Protein AF-A0AAW7A7A7-F1 (afdb_monomer)

Mean predicted aligned error: 10.84 Å

Secondary structure (DSSP, 8-state):
-PBPS-B-------HHHHHHHHHHHHHHHHHHBTT-TT--SSSSGGGGTT--SSHHHHHHHHHHHHHHHHHHHHHHHHTTSSTTHHHHHHHHHHHHHHTT--S---SEEEEEE--TTBTTGGGGGGB---EEEEE-S-S----SSS--TT-EEEEHHHHHHH-TT-SEEEEEE-SSS-EEEEEEEEESTTGGGGGSHHHHHHHHHHHHHHEEEEEE--S--TTGGGGTTS----------SS-S-----

pLDDT: mean 74.78, std 18.52, range [28.09, 94.81]

Foldseek 3Di:
DFDAQWDQLDADPDPVVLVVLLVVLLLLCLAWQQPQPRHPPDPDPCVCPPVPPPVVVVVVSSCVSCQWRSQLSSCQVLLSHPVNPVVVVVVVCVLCVLLVNNPDDFRTKGKFFAAPRTNRLQCQVSHDWAWAFAFWDDQDDDDDDDRDGTGDIDTSNVCSVPPNPFTMWMWTHRVPRYIYIATAHETGQVLLCVLPPCVQPPPNSSCNGRHSYYHYDHPDCPNVVVPPPDDDPDPDPPPPPDPDDDDDD

Solvent-accessible surface area (backbone atoms only — not comparable to full-atom values): 14349 Å² total; per-residue (Å²): 132,65,44,84,62,60,41,58,72,52,86,64,94,49,76,70,55,59,60,49,43,55,55,48,10,48,52,48,34,37,68,35,37,66,81,50,94,80,42,63,89,50,104,45,75,69,84,51,65,93,72,55,93,51,56,70,59,51,53,51,52,48,49,56,56,44,45,28,54,21,43,46,47,29,49,36,52,37,53,50,30,52,94,20,40,66,62,36,52,52,52,50,51,52,52,35,46,76,70,73,46,79,94,74,72,67,63,26,43,37,50,44,54,29,18,77,56,26,64,57,26,67,56,51,66,48,27,63,68,50,65,27,39,31,42,36,64,57,83,78,73,82,58,92,81,68,88,55,77,70,33,49,73,39,40,50,55,54,44,47,74,72,42,43,86,30,41,34,34,45,34,38,24,51,86,80,80,52,32,41,30,39,32,19,42,56,32,13,73,58,18,38,44,78,66,38,65,65,68,33,52,46,79,87,23,55,50,51,55,39,40,61,48,76,49,61,49,44,95,56,75,55,61,55,78,84,52,79,87,60,98,67,92,70,87,71,80,80,87,79,84,88,87,78,82,83,79,85,127

Structure (mmCIF, N/CA/C/O backbone):
data_AF-A0AAW7A7A7-F1
#
_entry.id   AF-A0AAW7A7A7-F1
#
loop_
_atom_site.group_PDB
_atom_site.id
_atom_site.type_symbol
_atom_site.label_atom_id
_atom_site.label_alt_id
_atom_site.label_comp_id
_atom_site.label_asym_id
_atom_site.label_entity_id
_atom_site.label_seq_id
_atom_site.pdbx_PDB_ins_code
_atom_site.Cartn_x
_atom_site.Cartn_y
_atom_site.Cartn_z
_atom_site.occupancy
_atom_site.B_iso_or_equiv
_atom_site.auth_seq_id
_atom_site.auth_comp_id
_atom_site.auth_asym_id
_atom_site.auth_atom_id
_atom_site.pdbx_PDB_model_num
ATOM 1 N N . MET A 1 1 ? -3.204 24.946 4.304 1.00 43.88 1 MET A N 1
ATOM 2 C CA . MET A 1 1 ? -4.356 24.025 4.203 1.00 43.88 1 MET A CA 1
ATOM 3 C C . MET A 1 1 ? -3.819 22.606 4.236 1.00 43.88 1 MET A C 1
ATOM 5 O O . MET A 1 1 ? -3.036 22.263 3.358 1.00 43.88 1 MET A O 1
ATOM 9 N N . SER A 1 2 ? -4.168 21.830 5.260 1.00 45.81 2 SER A N 1
ATOM 10 C CA . SER A 1 2 ? -3.911 20.388 5.298 1.00 45.81 2 SER A CA 1
ATOM 11 C C . SER A 1 2 ? -4.801 19.685 4.272 1.00 45.81 2 SER A C 1
ATOM 13 O O . SER A 1 2 ? -5.947 20.083 4.053 1.00 45.81 2 SER A O 1
ATOM 15 N N . LYS A 1 3 ? -4.281 18.654 3.604 1.00 53.72 3 LYS A N 1
ATOM 16 C CA . LYS A 1 3 ? -5.105 17.791 2.749 1.00 53.72 3 LYS A CA 1
ATOM 17 C C . LYS A 1 3 ? -5.958 16.887 3.641 1.00 53.72 3 LYS A C 1
ATOM 19 O O . LYS A 1 3 ? -5.461 16.340 4.625 1.00 53.72 3 LYS A O 1
ATOM 24 N N . THR A 1 4 ? -7.231 16.692 3.295 1.00 48.12 4 THR A N 1
ATOM 25 C CA . THR A 1 4 ? -8.080 15.728 4.004 1.00 48.12 4 THR A CA 1
ATOM 26 C C . THR A 1 4 ? -7.534 14.319 3.784 1.00 48.12 4 THR A C 1
ATOM 28 O O . THR A 1 4 ? -7.348 13.862 2.657 1.00 48.12 4 THR A O 1
ATOM 31 N N . ILE A 1 5 ? -7.252 13.648 4.892 1.00 54.38 5 ILE A N 1
ATOM 32 C CA . ILE A 1 5 ? -6.571 12.349 4.987 1.00 54.38 5 ILE A CA 1
ATOM 33 C C . ILE A 1 5 ? -7.448 11.190 4.546 1.00 54.38 5 ILE A C 1
ATOM 35 O O . ILE A 1 5 ? -6.971 10.111 4.232 1.00 54.38 5 ILE A O 1
ATOM 39 N N . LEU A 1 6 ? -8.749 11.373 4.648 1.00 54.56 6 LEU A N 1
ATOM 40 C CA . LEU A 1 6 ? -9.711 10.298 4.653 1.00 54.56 6 LEU A CA 1
ATOM 41 C C . LEU A 1 6 ? -10.643 10.562 3.487 1.00 54.56 6 LEU A C 1
ATOM 43 O O . LEU A 1 6 ? -11.550 11.392 3.558 1.00 54.56 6 LEU A O 1
ATOM 47 N N . ILE A 1 7 ? -10.367 9.888 2.376 1.00 53.62 7 ILE A N 1
ATOM 48 C CA . ILE A 1 7 ? -11.282 9.892 1.247 1.00 53.62 7 ILE A CA 1
ATOM 49 C C . ILE A 1 7 ? -12.406 8.905 1.560 1.00 53.62 7 ILE A C 1
ATOM 51 O O . ILE A 1 7 ? -12.177 7.803 2.065 1.00 53.62 7 ILE A O 1
ATOM 55 N N . LYS A 1 8 ? -13.650 9.296 1.267 1.00 48.50 8 LYS A N 1
ATOM 56 C CA . LYS A 1 8 ? -14.673 8.273 1.042 1.00 48.50 8 LYS A CA 1
ATOM 57 C C . LYS A 1 8 ? -14.204 7.473 -0.173 1.00 48.50 8 LYS A C 1
ATOM 59 O O . LYS A 1 8 ? -13.810 8.122 -1.150 1.00 48.50 8 LYS A O 1
ATOM 64 N N . PRO A 1 9 ? -14.234 6.132 -0.146 1.00 48.41 9 PRO A N 1
ATOM 65 C CA . PRO A 1 9 ? -14.063 5.349 -1.362 1.00 48.41 9 PRO A CA 1
ATOM 66 C C . PRO A 1 9 ? -14.992 5.935 -2.433 1.00 48.41 9 PRO A C 1
ATOM 68 O O . PRO A 1 9 ? -16.204 6.028 -2.224 1.00 48.41 9 PRO A O 1
ATOM 71 N N . LYS A 1 10 ? -14.420 6.481 -3.510 1.00 46.19 10 LYS A N 1
ATOM 72 C CA . LYS A 1 10 ? -15.208 7.115 -4.569 1.00 46.19 10 LYS A CA 1
ATOM 73 C C . LYS A 1 10 ? -15.600 6.048 -5.574 1.00 46.19 10 LYS A C 1
ATOM 75 O O . LYS A 1 10 ? -14.740 5.336 -6.081 1.00 46.19 10 LYS A O 1
ATOM 80 N N . PHE A 1 11 ? -16.890 6.006 -5.893 1.00 40.53 11 PHE A N 1
ATOM 81 C CA . PHE A 1 11 ? -17.399 5.250 -7.025 1.00 40.53 11 PHE A CA 1
ATOM 82 C C . PHE A 1 11 ? -16.969 5.929 -8.340 1.00 40.53 11 PHE A C 1
ATOM 84 O O . PHE A 1 11 ? -17.558 6.928 -8.739 1.00 40.53 11 PHE A O 1
ATOM 91 N N . THR A 1 12 ? -15.904 5.453 -8.984 1.00 43.50 12 THR A N 1
ATOM 92 C CA . THR A 1 12 ? -15.578 5.741 -10.388 1.00 43.50 12 THR A CA 1
ATOM 93 C C . THR A 1 12 ? -16.091 4.597 -11.265 1.00 43.50 12 THR A C 1
ATOM 95 O O . THR A 1 12 ? -15.558 3.496 -11.203 1.00 43.50 12 THR A O 1
ATOM 98 N N . ASN A 1 13 ? -17.121 4.856 -12.075 1.00 46.28 13 ASN A N 1
ATOM 99 C CA . ASN A 1 13 ? -17.818 3.847 -12.893 1.00 46.28 13 ASN A CA 1
ATOM 100 C C . ASN A 1 13 ? -17.252 3.695 -14.325 1.00 46.28 13 ASN A C 1
ATOM 102 O O . ASN A 1 13 ? -17.967 3.245 -15.216 1.00 46.28 13 ASN A O 1
ATOM 106 N N . ASP A 1 14 ? -16.008 4.105 -14.587 1.00 54.66 14 ASP A N 1
ATOM 107 C CA . ASP A 1 14 ? -15.426 4.093 -15.938 1.00 54.66 14 ASP A CA 1
ATOM 108 C C . ASP A 1 14 ? -14.281 3.078 -16.034 1.00 54.66 14 ASP A C 1
ATOM 110 O O . ASP A 1 14 ? -13.271 3.223 -15.348 1.00 54.66 14 ASP A O 1
ATOM 114 N N . ALA A 1 15 ? -14.411 2.088 -16.923 1.00 55.16 15 ALA A N 1
ATOM 115 C CA . ALA A 1 15 ? -13.395 1.068 -17.198 1.00 55.16 15 ALA A CA 1
ATOM 116 C C . ALA A 1 15 ? -12.053 1.659 -17.676 1.00 55.16 15 ALA A C 1
ATOM 118 O O . ALA A 1 15 ? -10.997 1.060 -17.456 1.00 55.16 15 ALA A O 1
ATOM 119 N N . SER A 1 16 ? -12.060 2.860 -18.266 1.00 62.06 16 SER A N 1
ATOM 120 C CA . SER A 1 16 ? -10.833 3.601 -18.598 1.00 62.06 16 SER A CA 1
ATOM 121 C C . SER A 1 16 ? -10.017 3.931 -17.342 1.00 62.06 16 SER A C 1
ATOM 123 O O . SER A 1 16 ? -8.787 3.991 -17.395 1.00 62.06 16 SER A O 1
ATOM 125 N N . SER A 1 17 ? -10.685 4.066 -16.190 1.00 67.69 17 SER A N 1
ATOM 126 C CA . SER A 1 17 ? -10.057 4.321 -14.889 1.00 67.69 17 SER A CA 1
ATOM 127 C C . SER A 1 17 ? -9.205 3.144 -14.415 1.00 67.69 17 SER A C 1
ATOM 129 O O . SER A 1 17 ? -8.154 3.375 -13.816 1.00 67.69 17 SER A O 1
ATOM 131 N N . TYR A 1 18 ? -9.597 1.901 -14.730 1.00 76.62 18 TYR A N 1
ATOM 132 C CA . TYR A 1 18 ? -8.840 0.707 -14.344 1.00 76.62 18 TYR A CA 1
ATOM 133 C C . TYR A 1 18 ? -7.453 0.713 -14.987 1.00 76.62 18 TYR A C 1
ATOM 135 O O . TYR A 1 18 ? -6.446 0.704 -14.287 1.00 76.62 18 TYR A O 1
ATOM 143 N N . TRP A 1 19 ? -7.371 0.808 -16.318 1.00 81.12 19 TRP A N 1
ATOM 144 C CA . TRP A 1 19 ? -6.081 0.823 -17.017 1.00 81.12 19 TRP A CA 1
ATOM 145 C C . TRP A 1 19 ? -5.277 2.092 -16.739 1.00 81.12 19 TRP A C 1
ATOM 147 O O . TRP A 1 19 ? -4.056 2.017 -16.575 1.00 81.12 19 TRP A O 1
ATOM 157 N N . ALA A 1 20 ? -5.941 3.245 -16.607 1.00 82.56 20 ALA A N 1
ATOM 158 C CA . ALA A 1 20 ? -5.286 4.484 -16.194 1.00 82.56 20 ALA A CA 1
ATOM 159 C C . ALA A 1 20 ? -4.561 4.329 -14.847 1.00 82.56 20 ALA A C 1
ATOM 161 O O . ALA A 1 20 ? -3.486 4.901 -14.670 1.00 82.56 20 ALA A O 1
ATOM 162 N N . MET A 1 21 ? -5.085 3.513 -13.928 1.00 85.75 21 MET A N 1
ATOM 163 C CA . MET A 1 21 ? -4.443 3.201 -12.650 1.00 85.75 21 MET A CA 1
ATOM 164 C C . MET A 1 21 ? -3.068 2.546 -12.824 1.00 85.75 21 MET A C 1
ATOM 166 O O . MET A 1 21 ? -2.108 2.948 -12.168 1.00 85.75 21 MET A O 1
ATOM 170 N N . PHE A 1 22 ? -2.939 1.592 -13.752 1.00 86.31 22 PHE A N 1
ATOM 171 C CA . PHE A 1 22 ? -1.664 0.927 -14.046 1.00 86.31 22 PHE A CA 1
ATOM 172 C C . PHE A 1 22 ? -0.645 1.906 -14.626 1.00 86.31 22 PHE A C 1
ATOM 174 O O . PHE A 1 22 ? 0.503 1.944 -14.180 1.00 86.31 22 PHE A O 1
ATOM 181 N N . TYR A 1 23 ? -1.058 2.741 -15.583 1.00 85.62 23 TYR A N 1
ATOM 182 C CA . TYR A 1 23 ? -0.176 3.764 -16.149 1.00 85.62 23 TYR A CA 1
ATOM 183 C C . TYR A 1 23 ? 0.242 4.796 -15.094 1.00 85.62 23 TYR A C 1
ATOM 185 O O . TYR A 1 23 ? 1.423 5.133 -14.992 1.00 85.62 23 TYR A O 1
ATOM 193 N N . CYS A 1 24 ? -0.695 5.247 -14.257 1.00 84.69 24 CYS A N 1
ATOM 194 C CA . CYS A 1 24 ? -0.412 6.137 -13.135 1.00 84.69 24 CYS A CA 1
ATOM 195 C C . CYS A 1 24 ? 0.573 5.510 -12.146 1.00 84.69 24 CYS A C 1
ATOM 197 O O . CYS A 1 24 ? 1.498 6.194 -11.713 1.00 84.69 24 CYS A O 1
ATOM 199 N N . ALA A 1 25 ? 0.432 4.224 -11.819 1.00 89.50 25 ALA A N 1
ATOM 200 C CA . ALA A 1 25 ? 1.358 3.517 -10.939 1.00 89.50 25 ALA A CA 1
ATOM 201 C C . ALA A 1 25 ? 2.785 3.492 -11.510 1.00 89.50 25 ALA A C 1
ATOM 203 O O . ALA A 1 25 ? 3.744 3.772 -10.787 1.00 89.50 25 ALA A O 1
ATOM 204 N N . ILE A 1 26 ? 2.937 3.252 -12.818 1.00 88.06 26 ILE A N 1
ATOM 205 C CA . ILE A 1 26 ? 4.240 3.308 -13.502 1.00 88.06 26 ILE A CA 1
ATOM 206 C C . ILE A 1 26 ? 4.847 4.713 -13.400 1.00 88.06 26 ILE A C 1
ATOM 208 O O .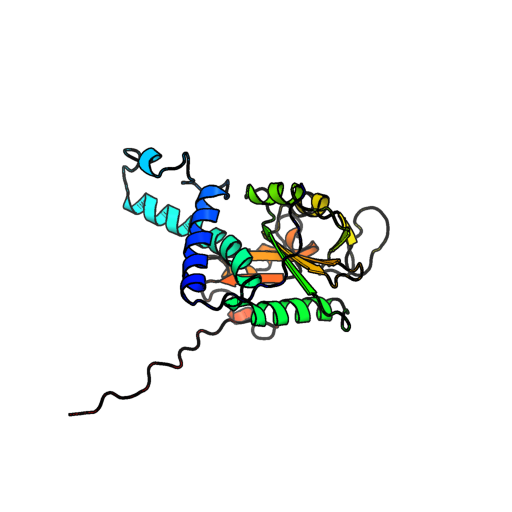 ILE A 1 26 ? 6.008 4.858 -13.017 1.00 88.06 26 ILE A O 1
ATOM 212 N N . LEU A 1 27 ? 4.069 5.757 -13.696 1.00 86.06 27 LEU A N 1
ATOM 213 C CA . LEU A 1 27 ? 4.544 7.141 -13.616 1.00 86.06 27 LEU A CA 1
ATOM 214 C C . LEU A 1 27 ? 4.912 7.536 -12.181 1.00 86.06 27 LEU A C 1
ATOM 216 O O . LEU A 1 27 ? 5.977 8.107 -11.960 1.00 86.06 27 LEU A O 1
ATOM 220 N N . LYS A 1 28 ? 4.082 7.178 -11.194 1.00 87.31 28 LYS A N 1
ATOM 221 C CA . LYS A 1 28 ? 4.372 7.386 -9.767 1.00 87.31 28 LYS A CA 1
ATOM 222 C C . LYS A 1 28 ? 5.670 6.699 -9.360 1.00 87.31 28 LYS A C 1
ATOM 224 O O . LYS A 1 28 ? 6.477 7.314 -8.673 1.00 87.31 28 LYS A O 1
ATOM 229 N N . THR A 1 29 ? 5.900 5.478 -9.837 1.00 90.19 29 THR A N 1
ATOM 230 C CA . THR A 1 29 ? 7.151 4.749 -9.594 1.00 90.19 29 THR A CA 1
ATOM 231 C C . THR A 1 29 ? 8.342 5.536 -10.132 1.00 90.19 29 THR A C 1
ATOM 233 O O . THR A 1 29 ? 9.265 5.834 -9.385 1.00 90.19 29 THR A O 1
ATOM 236 N N . LEU A 1 30 ? 8.300 5.958 -11.399 1.00 85.31 30 LEU A N 1
ATOM 237 C CA . LEU A 1 30 ? 9.388 6.707 -12.043 1.00 85.31 30 LEU A CA 1
ATOM 238 C C . LEU A 1 30 ? 9.686 8.069 -11.396 1.00 85.31 30 LEU A C 1
ATOM 240 O O . LEU A 1 30 ? 10.826 8.539 -11.467 1.00 85.31 30 LEU A O 1
ATOM 244 N N . VAL A 1 31 ? 8.667 8.707 -10.812 1.00 84.88 31 VAL A N 1
ATOM 245 C CA . VAL A 1 31 ? 8.764 10.033 -10.185 1.00 84.88 31 VAL A CA 1
ATOM 246 C C . VAL A 1 31 ? 9.207 9.945 -8.725 1.00 84.88 31 VAL A C 1
ATOM 248 O O . VAL A 1 31 ? 10.077 10.711 -8.313 1.00 84.88 31 VAL A O 1
ATOM 251 N N . TYR A 1 32 ? 8.607 9.049 -7.939 1.00 88.06 32 TYR A N 1
ATOM 252 C CA . TYR A 1 32 ? 8.716 9.069 -6.478 1.00 88.06 32 TYR A CA 1
ATOM 253 C C . TYR A 1 32 ? 9.661 8.015 -5.901 1.00 88.06 32 TYR A C 1
ATOM 255 O O . TYR A 1 32 ? 10.155 8.200 -4.789 1.00 88.06 32 TYR A O 1
ATOM 263 N N . GLN A 1 33 ? 9.942 6.931 -6.623 1.00 89.81 33 GLN A N 1
ATOM 264 C CA . GLN A 1 33 ? 10.831 5.885 -6.130 1.00 89.81 33 GLN A CA 1
ATOM 265 C C . GLN A 1 33 ? 12.300 6.324 -6.242 1.00 89.81 33 GLN A C 1
ATOM 267 O O . GLN A 1 33 ? 12.794 6.653 -7.324 1.00 89.81 33 GLN A O 1
ATOM 272 N N . GLN A 1 34 ? 13.018 6.332 -5.119 1.00 86.94 34 GLN A N 1
ATOM 273 C CA . GLN A 1 34 ? 14.348 6.941 -5.006 1.00 86.94 34 GLN A CA 1
ATOM 274 C C . GLN A 1 34 ? 15.481 6.012 -5.445 1.00 86.94 34 GLN A C 1
ATOM 276 O O . GLN A 1 34 ? 16.490 6.481 -5.968 1.00 86.94 34 GLN A O 1
ATOM 281 N N . ASN A 1 35 ? 15.308 4.703 -5.264 1.00 84.00 35 ASN A N 1
ATOM 282 C CA . ASN A 1 35 ? 16.324 3.681 -5.529 1.00 84.00 35 ASN A CA 1
ATOM 283 C C . ASN A 1 35 ? 16.297 3.132 -6.973 1.00 84.00 35 ASN A C 1
ATOM 285 O O . ASN A 1 35 ? 16.987 2.159 -7.283 1.00 84.00 35 ASN A O 1
ATOM 289 N N . LEU A 1 36 ? 15.532 3.747 -7.883 1.00 82.19 36 LEU A N 1
ATOM 290 C CA . LEU A 1 36 ? 15.515 3.335 -9.285 1.00 82.19 36 LEU A CA 1
ATOM 291 C C . LEU A 1 36 ? 16.827 3.696 -9.981 1.00 82.19 36 LEU A C 1
ATOM 293 O O . LEU A 1 36 ? 17.220 4.861 -10.043 1.00 82.19 36 LEU A O 1
ATOM 297 N N . LYS A 1 37 ? 17.428 2.704 -10.646 1.00 77.44 37 LYS A N 1
ATOM 298 C CA . LYS A 1 37 ? 18.598 2.911 -11.516 1.00 77.44 37 LYS A CA 1
ATOM 299 C C . LYS A 1 37 ? 18.350 3.964 -12.608 1.00 77.44 37 LYS A C 1
ATOM 301 O O . LYS A 1 37 ? 19.261 4.701 -12.975 1.00 77.44 37 LYS A O 1
ATOM 306 N N . TYR A 1 38 ? 17.117 4.034 -13.113 1.00 74.38 38 TYR A N 1
ATOM 307 C CA . TYR A 1 38 ? 16.702 4.926 -14.196 1.00 74.38 38 TYR A CA 1
ATOM 308 C C . TYR A 1 38 ? 15.414 5.687 -13.821 1.00 74.38 38 TYR A C 1
ATOM 310 O O . TYR A 1 38 ? 14.339 5.413 -14.346 1.00 74.38 38 TYR A O 1
ATOM 318 N N . ARG A 1 39 ? 15.513 6.626 -12.871 1.00 72.38 39 ARG A N 1
ATOM 319 C CA . ARG A 1 39 ? 14.421 7.543 -12.466 1.00 72.38 39 ARG A CA 1
ATOM 320 C C . ARG A 1 39 ? 14.226 8.704 -13.442 1.00 72.38 39 ARG A C 1
ATOM 322 O O . ARG A 1 39 ? 15.137 9.027 -14.198 1.00 72.38 39 ARG A O 1
ATOM 329 N N . PHE A 1 40 ? 13.127 9.446 -13.385 1.00 70.75 40 PHE A N 1
ATOM 330 C CA . PHE A 1 40 ? 13.119 10.749 -14.061 1.00 70.75 40 PHE A CA 1
ATOM 331 C C . PHE A 1 40 ? 14.170 11.682 -13.427 1.00 70.75 40 PHE A C 1
ATOM 333 O O . PHE A 1 40 ? 14.087 12.035 -12.250 1.00 70.75 40 PHE A O 1
ATOM 340 N N . LYS A 1 41 ? 15.217 12.021 -14.198 1.00 62.44 41 LYS A N 1
ATOM 341 C CA . LYS A 1 41 ? 16.238 13.022 -13.826 1.00 62.44 41 LYS A CA 1
ATOM 342 C C . LYS A 1 41 ? 15.739 14.452 -14.070 1.00 62.44 41 LYS A C 1
ATOM 344 O O . LYS A 1 41 ? 16.217 15.387 -13.443 1.00 62.44 41 LYS A O 1
ATOM 349 N N . SER A 1 42 ? 14.776 14.602 -14.976 1.00 61.25 42 SER A N 1
ATOM 350 C CA . SER A 1 42 ? 14.041 15.826 -15.300 1.00 61.25 42 SER A CA 1
ATOM 351 C C . SER A 1 42 ? 12.609 15.454 -15.704 1.00 61.25 42 SER A C 1
ATOM 353 O O . SER A 1 42 ? 12.284 14.271 -15.783 1.00 61.25 42 SER A O 1
ATOM 355 N N . ASN A 1 43 ? 11.766 16.433 -16.039 1.00 57.38 43 ASN A N 1
ATOM 356 C CA . ASN A 1 43 ? 10.393 16.205 -16.522 1.00 57.38 43 ASN A CA 1
ATOM 357 C C . ASN A 1 43 ? 10.314 15.471 -17.885 1.00 57.38 43 ASN A C 1
ATOM 359 O O . ASN A 1 43 ? 9.258 15.455 -18.512 1.00 57.38 43 ASN A O 1
ATOM 363 N N . SER A 1 44 ? 11.421 14.916 -18.397 1.00 63.62 44 SER A N 1
ATOM 364 C CA . SER A 1 44 ? 11.490 14.286 -19.713 1.00 63.62 44 SER A CA 1
ATOM 365 C C . SER A 1 44 ? 12.518 13.152 -19.790 1.00 63.62 44 SER A C 1
ATOM 367 O O . SER A 1 44 ? 13.624 13.220 -19.243 1.00 63.62 44 SER A O 1
ATOM 369 N N . LEU A 1 45 ? 12.175 12.132 -20.584 1.00 62.28 45 LEU A N 1
ATOM 370 C CA . LEU A 1 45 ? 13.062 11.032 -20.978 1.00 62.28 45 LEU A CA 1
ATOM 371 C C . LEU A 1 45 ? 14.249 11.484 -21.841 1.00 62.28 45 LEU A C 1
ATOM 373 O O . LEU A 1 45 ? 15.197 10.724 -22.017 1.00 62.28 45 LEU A O 1
ATOM 377 N N . GLN A 1 46 ? 14.240 12.717 -22.356 1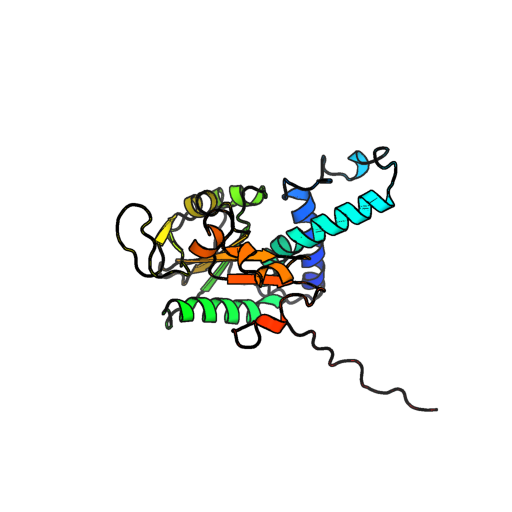.00 66.19 46 GLN A N 1
ATOM 378 C CA . GLN A 1 46 ? 15.344 13.259 -23.157 1.00 66.19 46 GLN A CA 1
ATOM 379 C C . GLN A 1 46 ? 16.683 13.268 -22.409 1.00 66.19 46 GLN A C 1
ATOM 381 O O . GLN A 1 46 ? 17.728 13.155 -23.041 1.00 66.19 46 GLN A O 1
ATOM 386 N N . SER A 1 47 ? 16.657 13.317 -21.075 1.00 64.44 47 SER A N 1
ATOM 387 C CA . SER A 1 47 ? 17.852 13.204 -20.225 1.00 64.44 47 SER A CA 1
ATOM 388 C C . SER A 1 47 ? 18.595 11.862 -20.351 1.00 64.44 47 SER A C 1
ATOM 390 O O . SER A 1 47 ? 19.729 11.748 -19.893 1.00 64.44 47 SER A O 1
ATOM 392 N N . TYR A 1 48 ? 17.984 10.859 -20.991 1.00 66.69 48 TYR A N 1
ATOM 393 C CA . TYR A 1 48 ? 18.584 9.557 -21.295 1.00 66.69 48 TYR A CA 1
ATOM 394 C C . TYR A 1 48 ? 19.124 9.439 -22.728 1.00 66.69 48 TYR A C 1
ATOM 396 O O . TYR A 1 48 ? 19.708 8.414 -23.087 1.00 66.69 48 TYR A O 1
ATOM 404 N N . ARG A 1 49 ? 18.955 10.472 -23.564 1.00 63.31 49 ARG A N 1
ATOM 405 C CA . ARG A 1 49 ? 19.443 10.475 -24.948 1.00 63.31 49 ARG A CA 1
ATOM 406 C C . ARG A 1 49 ? 20.974 10.400 -24.963 1.00 63.31 49 ARG A C 1
ATOM 408 O O . ARG A 1 49 ? 21.635 11.175 -24.288 1.00 63.31 49 ARG A O 1
ATOM 415 N N . GLY A 1 50 ? 21.531 9.459 -25.727 1.00 62.69 50 GLY A N 1
ATOM 416 C CA . GLY A 1 50 ? 22.984 9.255 -25.836 1.00 62.69 50 GLY A CA 1
ATOM 417 C C . GLY A 1 50 ? 23.633 8.494 -24.670 1.00 62.69 50 GLY A C 1
ATOM 418 O O . GLY A 1 50 ? 24.807 8.168 -24.755 1.00 62.69 50 GLY A O 1
ATOM 419 N N . VAL A 1 51 ? 22.880 8.160 -23.613 1.00 60.97 51 VAL A N 1
ATOM 420 C CA . VAL A 1 51 ? 23.370 7.375 -22.456 1.00 60.97 51 VAL A CA 1
ATOM 421 C C . VAL A 1 51 ? 23.191 5.863 -22.675 1.00 60.97 51 VAL A C 1
ATOM 423 O O . VAL A 1 51 ? 23.702 5.040 -21.920 1.00 60.97 51 VAL A O 1
ATOM 426 N N . LEU A 1 52 ? 22.443 5.469 -23.707 1.00 62.97 52 LEU A N 1
ATOM 427 C CA . LEU A 1 52 ? 22.062 4.082 -23.950 1.00 62.97 52 LEU A CA 1
ATOM 428 C C . LEU A 1 52 ? 22.975 3.431 -24.994 1.00 62.97 52 LEU A C 1
ATOM 430 O O . LEU A 1 52 ? 22.560 3.252 -26.134 1.00 62.97 52 LEU A O 1
ATOM 434 N N . GLU A 1 53 ? 24.184 3.022 -24.603 1.00 56.81 53 GLU A N 1
ATOM 435 C CA . GLU A 1 53 ? 25.011 2.127 -25.440 1.00 56.81 53 GLU A CA 1
ATOM 436 C C . GLU A 1 53 ? 24.272 0.808 -25.752 1.00 56.81 53 GLU A C 1
ATOM 438 O O . GLU A 1 53 ? 24.435 0.223 -26.822 1.00 56.81 53 GLU A O 1
ATOM 443 N N . HIS A 1 54 ? 23.382 0.369 -24.848 1.00 63.78 54 HIS A N 1
ATOM 444 C CA . HIS A 1 54 ? 22.584 -0.853 -24.984 1.00 63.78 54 HIS A CA 1
ATOM 445 C C . HIS A 1 54 ? 21.103 -0.630 -24.602 1.00 63.78 54 HIS A C 1
ATOM 447 O O . HIS A 1 54 ? 20.690 -0.958 -23.481 1.00 63.78 54 HIS A O 1
ATOM 453 N N . PRO A 1 55 ? 20.259 -0.108 -25.513 1.00 64.94 55 PRO A N 1
ATOM 454 C CA . PRO A 1 55 ? 18.869 0.262 -25.217 1.00 64.94 55 PRO A CA 1
ATOM 455 C C . PRO A 1 55 ? 17.997 -0.917 -24.758 1.00 64.94 55 PRO A C 1
ATOM 457 O O . PRO A 1 55 ? 17.150 -0.747 -23.882 1.00 64.94 55 PRO A O 1
ATOM 460 N N . ALA A 1 56 ? 18.241 -2.130 -25.262 1.00 66.25 56 ALA A N 1
ATOM 461 C CA . ALA A 1 56 ? 17.536 -3.331 -24.806 1.00 66.25 56 ALA A CA 1
ATOM 462 C C . ALA A 1 56 ? 17.832 -3.656 -23.327 1.00 66.25 56 ALA A C 1
ATOM 464 O O . ALA A 1 56 ? 16.928 -4.002 -22.568 1.00 66.25 56 ALA A O 1
ATOM 465 N N . SER A 1 57 ? 19.085 -3.486 -22.893 1.00 71.56 57 SER A N 1
ATOM 466 C CA . SER A 1 57 ? 19.492 -3.695 -21.496 1.00 71.56 57 SER A CA 1
ATOM 467 C C . SER A 1 57 ? 18.859 -2.652 -20.573 1.00 71.56 57 SER A C 1
ATOM 469 O O . SER A 1 57 ? 18.348 -2.988 -19.507 1.00 71.56 57 SER A O 1
ATOM 471 N N . PHE A 1 58 ? 18.801 -1.398 -21.021 1.00 72.94 58 PHE A N 1
ATOM 472 C CA . PHE A 1 58 ? 18.130 -0.311 -20.313 1.00 72.94 58 PHE A CA 1
ATOM 473 C C . PHE A 1 58 ? 16.630 -0.555 -20.120 1.00 72.94 58 PHE A C 1
ATOM 475 O O . PHE A 1 58 ? 16.144 -0.485 -18.990 1.00 72.94 58 PHE A O 1
ATOM 482 N N . LEU A 1 59 ? 15.902 -0.897 -21.189 1.00 73.69 59 LEU A N 1
ATOM 483 C CA . LEU A 1 59 ? 14.464 -1.172 -21.111 1.00 73.69 59 LEU A CA 1
ATOM 484 C C . LEU A 1 59 ? 14.166 -2.392 -20.228 1.00 73.69 59 LEU A C 1
ATOM 486 O O . LEU A 1 59 ? 13.245 -2.344 -19.414 1.00 73.69 59 LEU A O 1
ATOM 490 N N . ASN A 1 60 ? 14.975 -3.452 -20.320 1.00 75.31 60 ASN A N 1
ATOM 491 C CA . ASN A 1 60 ? 14.831 -4.634 -19.467 1.00 75.31 60 ASN A CA 1
ATOM 492 C C . ASN A 1 60 ? 15.074 -4.316 -17.985 1.00 75.31 60 ASN A C 1
ATOM 494 O O . ASN A 1 60 ? 14.320 -4.765 -17.122 1.00 75.31 60 ASN A O 1
ATOM 498 N N . GLN A 1 61 ? 16.092 -3.510 -17.679 1.00 73.75 61 GLN A N 1
ATOM 499 C CA . GLN A 1 61 ? 16.390 -3.093 -16.307 1.00 73.75 61 GLN A CA 1
ATOM 500 C C . GLN A 1 61 ? 15.322 -2.148 -15.742 1.00 73.75 61 GLN A C 1
ATOM 502 O O . GLN A 1 61 ? 14.947 -2.279 -14.577 1.00 73.75 61 GLN A O 1
ATOM 507 N N . MET A 1 62 ? 14.789 -1.232 -16.557 1.00 76.50 62 MET A N 1
ATOM 508 C CA . MET A 1 62 ? 13.635 -0.419 -16.164 1.00 76.50 62 MET A CA 1
ATOM 509 C C . MET A 1 62 ? 12.418 -1.288 -15.883 1.00 76.50 62 MET A C 1
ATOM 511 O O . MET A 1 62 ? 11.817 -1.153 -14.821 1.00 76.50 62 MET A O 1
ATOM 515 N N . ARG A 1 63 ? 12.094 -2.222 -16.785 1.00 81.31 63 ARG A N 1
ATOM 516 C CA . ARG A 1 63 ? 10.983 -3.155 -16.596 1.00 81.31 63 ARG A CA 1
ATOM 517 C C . ARG A 1 63 ? 11.117 -3.909 -15.277 1.00 81.31 63 ARG A C 1
ATOM 519 O O . ARG A 1 63 ? 10.147 -3.942 -14.532 1.00 81.31 63 ARG A O 1
ATOM 526 N N . GLY A 1 64 ? 12.285 -4.476 -14.972 1.00 74.06 64 GLY A N 1
ATOM 527 C CA . GLY A 1 64 ? 12.504 -5.225 -13.729 1.00 74.06 64 GLY A CA 1
ATOM 528 C C . GLY A 1 64 ? 12.266 -4.381 -12.473 1.00 74.06 64 GLY A C 1
ATOM 529 O O . GLY A 1 64 ? 11.501 -4.778 -11.601 1.00 74.06 64 GLY A O 1
ATOM 530 N N . ASN A 1 65 ? 12.855 -3.185 -12.403 1.00 72.62 65 ASN A N 1
ATOM 531 C CA . ASN A 1 65 ? 12.724 -2.319 -11.225 1.00 72.62 65 ASN A CA 1
ATOM 532 C C . ASN A 1 65 ? 11.302 -1.751 -11.064 1.00 72.62 65 ASN A C 1
ATOM 534 O O . ASN A 1 65 ? 10.779 -1.704 -9.952 1.00 72.62 65 ASN A O 1
ATOM 538 N N . ILE A 1 66 ? 10.652 -1.376 -12.174 1.00 84.62 66 ILE A N 1
ATOM 539 C CA . ILE A 1 66 ? 9.254 -0.918 -12.173 1.00 84.62 66 ILE A CA 1
ATOM 540 C C . ILE A 1 66 ? 8.315 -2.065 -11.801 1.00 84.62 66 ILE A C 1
ATOM 542 O O . ILE A 1 66 ? 7.352 -1.844 -11.083 1.00 84.62 66 ILE A O 1
ATOM 546 N N . SER A 1 67 ? 8.585 -3.297 -12.238 1.00 80.25 67 SER A N 1
ATOM 547 C CA . SER A 1 67 ? 7.713 -4.444 -11.938 1.00 80.25 67 SER A CA 1
ATOM 548 C C . SER A 1 67 ? 7.719 -4.835 -10.460 1.00 80.25 67 SER A C 1
ATOM 550 O O . SER A 1 67 ? 6.794 -5.515 -10.024 1.00 80.25 67 SER A O 1
ATOM 552 N N . ASN A 1 68 ? 8.737 -4.438 -9.686 1.00 80.19 68 ASN A N 1
ATOM 553 C CA . ASN A 1 68 ? 8.716 -4.622 -8.236 1.00 80.19 68 ASN A CA 1
ATOM 554 C C . ASN A 1 68 ? 7.914 -3.506 -7.559 1.00 80.19 68 ASN A C 1
ATOM 556 O O . ASN A 1 68 ? 6.814 -3.749 -7.071 1.00 80.19 68 ASN A O 1
ATOM 560 N N . HIS A 1 69 ? 8.423 -2.274 -7.627 1.00 88.75 69 HIS A N 1
ATOM 561 C CA . HIS A 1 69 ? 7.853 -1.143 -6.894 1.00 88.75 69 HIS A CA 1
ATOM 562 C C . HIS A 1 69 ? 6.523 -0.655 -7.468 1.00 88.75 69 HIS A C 1
ATOM 564 O O . HIS A 1 69 ? 5.664 -0.170 -6.740 1.00 88.75 69 HIS A O 1
ATOM 570 N N . GLY A 1 70 ? 6.299 -0.824 -8.771 1.00 90.50 70 GLY A N 1
ATOM 571 C CA . GLY A 1 70 ? 5.058 -0.433 -9.435 1.00 90.50 70 GLY A CA 1
ATOM 572 C C . GLY A 1 70 ? 3.827 -1.134 -8.885 1.00 90.50 70 GLY A C 1
ATOM 573 O O . GLY A 1 70 ? 2.753 -0.536 -8.899 1.00 90.50 70 GLY A O 1
ATOM 574 N N . LEU A 1 71 ? 3.972 -2.344 -8.330 1.00 91.56 7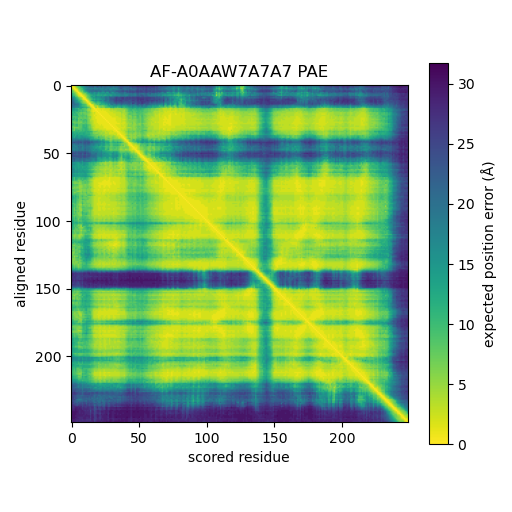1 LEU A N 1
ATOM 575 C CA . LEU A 1 71 ? 2.866 -2.992 -7.632 1.00 91.56 71 LEU A CA 1
ATOM 576 C C . LEU A 1 71 ? 2.484 -2.231 -6.356 1.00 91.56 71 LEU A C 1
ATOM 578 O O . LEU A 1 71 ? 1.299 -2.083 -6.084 1.00 91.56 71 LEU A O 1
ATOM 582 N N . GLU A 1 72 ? 3.451 -1.714 -5.600 1.00 92.69 72 GLU A N 1
ATOM 583 C CA . GLU A 1 72 ? 3.194 -0.940 -4.379 1.00 92.69 72 GLU A CA 1
ATOM 584 C C . GLU A 1 72 ? 2.358 0.306 -4.699 1.00 92.69 72 GLU A C 1
ATOM 586 O O . GLU A 1 72 ? 1.311 0.535 -4.089 1.00 92.69 72 GLU A O 1
ATOM 591 N N . TYR A 1 73 ? 2.767 1.071 -5.719 1.00 91.94 73 TYR A N 1
ATOM 592 C CA . TYR A 1 73 ? 2.027 2.251 -6.174 1.00 91.94 73 TYR A CA 1
ATOM 593 C C . TYR A 1 73 ? 0.659 1.891 -6.758 1.00 91.94 73 TYR A C 1
ATOM 595 O O . TYR A 1 73 ? -0.302 2.628 -6.543 1.00 91.94 73 TYR A O 1
ATOM 603 N N . LEU A 1 74 ? 0.550 0.756 -7.455 1.00 92.31 74 LEU A N 1
ATOM 604 C CA . LEU A 1 74 ? -0.729 0.257 -7.950 1.00 92.31 74 LEU A CA 1
ATOM 605 C C . LEU A 1 74 ? -1.671 -0.091 -6.796 1.00 92.31 74 LEU A C 1
ATOM 607 O O . LEU A 1 74 ? -2.833 0.294 -6.837 1.00 92.31 74 LEU A O 1
ATOM 611 N N . MET A 1 75 ? -1.192 -0.777 -5.754 1.00 93.00 75 MET A N 1
ATOM 612 C CA . MET A 1 75 ? -2.018 -1.166 -4.605 1.00 93.00 75 MET A CA 1
ATOM 613 C C . MET A 1 75 ? -2.555 0.040 -3.834 1.00 93.00 75 MET A C 1
ATOM 615 O O . MET A 1 75 ? -3.677 -0.020 -3.335 1.00 93.00 75 MET A O 1
ATOM 619 N N . ILE A 1 76 ? -1.814 1.152 -3.783 1.00 90.12 76 ILE A N 1
ATOM 620 C CA . ILE A 1 76 ? -2.312 2.408 -3.202 1.00 90.12 76 ILE A CA 1
ATOM 621 C C . ILE A 1 76 ? -3.606 2.846 -3.880 1.00 90.12 76 ILE A C 1
ATOM 623 O O . ILE A 1 76 ? -4.571 3.175 -3.194 1.00 90.12 76 ILE A O 1
ATOM 627 N N . ASP A 1 77 ? -3.625 2.867 -5.211 1.00 87.75 77 ASP A N 1
ATOM 628 C CA . ASP A 1 77 ? -4.786 3.324 -5.968 1.00 87.75 77 ASP A CA 1
ATOM 629 C C . ASP A 1 77 ? -5.870 2.244 -6.030 1.00 87.75 77 ASP A C 1
ATOM 631 O O . ASP A 1 77 ? -7.041 2.538 -5.796 1.00 87.75 77 ASP A O 1
ATOM 635 N N . PHE A 1 78 ? -5.480 0.988 -6.254 1.00 89.50 78 PHE A N 1
ATOM 636 C CA . PHE A 1 78 ? -6.394 -0.141 -6.403 1.00 89.50 78 PHE A CA 1
ATOM 637 C C . PHE A 1 78 ? -7.230 -0.349 -5.149 1.00 89.50 78 PHE A C 1
ATOM 639 O O . PHE A 1 78 ? -8.456 -0.381 -5.236 1.00 89.50 78 PHE A O 1
ATOM 646 N N . LEU A 1 79 ? -6.603 -0.384 -3.970 1.00 89.62 79 LEU A N 1
ATOM 647 C CA . LEU A 1 79 ? -7.318 -0.596 -2.710 1.00 89.62 79 LEU A CA 1
ATOM 648 C C . LEU A 1 79 ? -8.283 0.554 -2.367 1.00 89.62 79 LEU A C 1
ATOM 650 O O . LEU A 1 79 ? -9.200 0.365 -1.569 1.00 89.62 79 LEU A O 1
ATOM 654 N N . ARG A 1 80 ? -8.101 1.738 -2.965 1.00 85.75 80 ARG A N 1
ATOM 655 C CA . ARG A 1 80 ? -8.988 2.905 -2.814 1.00 85.75 80 ARG A CA 1
ATOM 656 C C . ARG A 1 80 ? -10.044 3.012 -3.923 1.00 85.75 80 ARG A C 1
ATOM 658 O O . ARG A 1 80 ? -10.934 3.858 -3.825 1.00 85.75 80 ARG A O 1
ATOM 665 N N . SER A 1 81 ? -9.903 2.221 -4.983 1.00 82.81 81 SER A N 1
ATOM 666 C CA . SER A 1 81 ? -10.734 2.274 -6.186 1.00 82.81 81 SER A CA 1
ATOM 667 C C . SER A 1 81 ? -12.010 1.444 -6.048 1.00 82.81 81 SER A C 1
ATOM 669 O O . SER A 1 81 ? -12.149 0.628 -5.136 1.00 82.81 81 SER A O 1
ATOM 671 N N . VAL A 1 82 ? -12.928 1.627 -6.997 1.00 79.69 82 VAL A N 1
ATOM 672 C CA . VAL A 1 82 ? -14.114 0.767 -7.140 1.00 79.69 82 VAL A CA 1
ATOM 673 C C . VAL A 1 82 ? -13.723 -0.657 -7.464 1.00 79.69 82 VAL A C 1
ATOM 675 O O . VAL A 1 82 ? -14.256 -1.577 -6.856 1.00 79.69 82 VAL A O 1
ATOM 678 N N . ASP A 1 83 ? -12.757 -0.836 -8.363 1.00 83.62 83 ASP A N 1
ATOM 679 C CA . ASP A 1 83 ? -12.312 -2.157 -8.804 1.00 83.62 83 ASP A CA 1
ATOM 680 C C . ASP A 1 83 ? -11.726 -2.989 -7.652 1.00 83.62 83 ASP A C 1
ATOM 682 O O . ASP A 1 83 ? -11.796 -4.216 -7.665 1.00 83.62 83 ASP A O 1
ATOM 686 N N . GLY A 1 84 ? -11.158 -2.329 -6.638 1.00 85.06 84 GLY A N 1
ATOM 687 C CA . GLY A 1 84 ? -10.609 -2.980 -5.451 1.00 85.06 84 GLY A CA 1
ATOM 688 C C . GLY A 1 84 ? -11.548 -3.036 -4.249 1.00 85.06 84 GLY A C 1
ATOM 689 O O . GLY A 1 84 ? -11.147 -3.580 -3.223 1.00 85.06 84 GLY A O 1
ATOM 690 N N . VAL A 1 85 ? -12.773 -2.498 -4.321 1.00 85.56 85 VAL A N 1
ATOM 691 C CA . VAL A 1 85 ? -13.610 -2.274 -3.125 1.00 85.56 85 VAL A CA 1
ATOM 692 C C . VAL A 1 85 ? -13.925 -3.561 -2.361 1.00 85.56 85 VAL A C 1
ATOM 694 O O . VAL A 1 85 ? -13.836 -3.578 -1.133 1.00 85.56 85 VAL A O 1
ATOM 697 N N . ASP A 1 86 ? -14.244 -4.646 -3.066 1.00 87.56 86 ASP A N 1
ATOM 698 C CA . ASP A 1 86 ? -14.597 -5.922 -2.440 1.00 87.56 86 ASP A CA 1
ATOM 699 C C . ASP A 1 86 ? -13.371 -6.575 -1.800 1.00 87.56 86 ASP A C 1
ATOM 701 O O . ASP A 1 86 ? -13.423 -7.004 -0.646 1.00 87.56 86 ASP A O 1
ATOM 705 N N . VAL A 1 87 ? -12.232 -6.533 -2.499 1.00 90.12 87 VAL A N 1
ATOM 706 C CA . VAL A 1 87 ? -10.933 -7.002 -1.992 1.00 90.12 87 VAL A CA 1
ATOM 707 C C . VAL A 1 87 ? -10.539 -6.223 -0.738 1.00 90.12 87 VAL A C 1
ATOM 709 O O . VAL A 1 87 ? -10.128 -6.812 0.261 1.00 90.12 87 VAL A O 1
ATOM 712 N N . THR A 1 88 ? -10.699 -4.900 -0.757 1.00 90.62 88 THR A N 1
ATOM 713 C CA . THR A 1 88 ? -10.392 -4.034 0.382 1.00 90.62 88 THR A CA 1
ATOM 714 C C . THR A 1 88 ? -11.313 -4.305 1.564 1.00 90.62 88 THR A C 1
ATOM 716 O O . THR A 1 88 ? -10.832 -4.399 2.693 1.00 90.62 88 THR A O 1
ATOM 719 N N . LYS A 1 89 ? -12.624 -4.457 1.340 1.00 91.00 89 LYS A N 1
ATOM 720 C CA . LYS A 1 89 ? -13.582 -4.813 2.398 1.00 91.00 89 LYS A CA 1
ATOM 721 C C . LYS A 1 89 ? -13.227 -6.147 3.043 1.00 91.00 89 LYS A C 1
ATOM 723 O O . LYS A 1 89 ? -13.188 -6.223 4.272 1.00 91.00 89 LYS A O 1
ATOM 728 N N . GLU A 1 90 ? -12.928 -7.164 2.240 1.00 91.88 90 GLU A N 1
ATOM 729 C CA . GLU A 1 90 ? -12.538 -8.481 2.739 1.00 91.88 90 GLU A CA 1
ATOM 730 C C . GLU A 1 90 ? -11.221 -8.413 3.527 1.00 91.88 90 GLU A C 1
ATOM 732 O O . GLU A 1 90 ? -11.146 -8.902 4.657 1.00 91.88 90 GLU A O 1
ATOM 737 N N . LEU A 1 91 ? -10.201 -7.745 2.978 1.00 92.81 91 LEU A N 1
ATOM 738 C CA . LEU A 1 91 ? -8.906 -7.551 3.631 1.00 92.81 91 LEU A CA 1
ATOM 739 C C . LEU A 1 91 ? -9.059 -6.839 4.981 1.00 92.81 91 LEU A C 1
ATOM 741 O O . LEU A 1 91 ? -8.588 -7.344 6.000 1.00 92.81 91 LEU A O 1
ATOM 745 N N . VAL A 1 92 ? -9.743 -5.693 5.006 1.00 93.56 92 VAL A N 1
ATOM 746 C CA . VAL A 1 92 ? -9.949 -4.898 6.224 1.00 93.56 92 VAL A CA 1
ATOM 747 C C . VAL A 1 92 ? -10.760 -5.674 7.261 1.00 93.56 92 VAL A C 1
ATOM 749 O O . VAL A 1 92 ? -10.373 -5.702 8.429 1.00 93.56 92 VAL A O 1
ATOM 752 N N . SER A 1 93 ? -11.839 -6.348 6.855 1.00 91.31 93 SER A N 1
ATOM 753 C CA . SER A 1 93 ? -12.650 -7.173 7.760 1.00 91.31 93 SER A CA 1
ATOM 754 C C . SER A 1 93 ? -11.825 -8.303 8.384 1.00 91.31 93 SER A C 1
ATOM 756 O O . SER A 1 93 ? -11.856 -8.509 9.599 1.00 91.31 93 SER A O 1
ATOM 758 N N . ASN A 1 94 ? -11.016 -8.995 7.577 1.00 90.19 94 ASN A N 1
ATOM 759 C CA . ASN A 1 94 ? -10.133 -10.058 8.051 1.00 90.19 94 ASN A CA 1
ATOM 760 C C . ASN A 1 94 ? -9.074 -9.532 9.031 1.00 90.19 94 ASN A C 1
ATOM 762 O O . ASN A 1 94 ? -8.806 -10.181 10.046 1.00 90.19 94 ASN A O 1
ATOM 766 N N . LEU A 1 95 ? -8.491 -8.363 8.752 1.00 91.44 95 LEU A N 1
ATOM 767 C CA . LEU A 1 95 ? -7.513 -7.723 9.630 1.00 91.44 95 LEU A CA 1
ATOM 768 C C . LEU A 1 95 ? -8.140 -7.313 10.967 1.00 91.44 95 LEU A C 1
ATOM 770 O O . LEU A 1 95 ? -7.622 -7.686 12.018 1.00 91.44 95 LEU A O 1
ATOM 774 N N . LEU A 1 96 ? -9.286 -6.631 10.947 1.00 89.62 96 LEU A N 1
ATOM 775 C CA . LEU A 1 96 ? -10.020 -6.246 12.157 1.00 89.62 96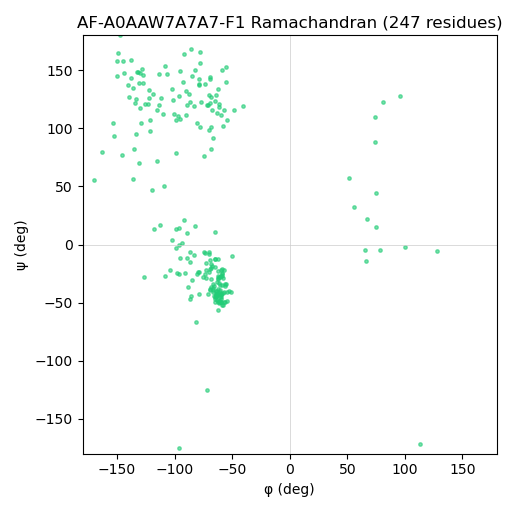 LEU A CA 1
ATOM 776 C C . LEU A 1 96 ? -10.381 -7.467 13.010 1.00 89.62 96 LEU A C 1
ATOM 778 O O . LEU A 1 96 ? -10.046 -7.512 14.197 1.00 89.62 96 LEU A O 1
ATOM 782 N N . ARG A 1 97 ? -10.958 -8.505 12.391 1.00 86.69 97 ARG A N 1
ATOM 783 C CA . ARG A 1 97 ? -11.340 -9.746 13.077 1.00 86.69 97 ARG A CA 1
ATOM 784 C C . ARG A 1 97 ? -10.140 -10.452 13.705 1.00 86.69 97 ARG A C 1
ATOM 786 O O . ARG A 1 97 ? -10.231 -10.921 14.837 1.00 86.69 97 ARG A O 1
ATOM 793 N N . LYS A 1 98 ? -8.994 -10.496 13.014 1.00 84.56 98 LYS A N 1
ATOM 794 C CA . LYS A 1 98 ? -7.743 -11.071 13.547 1.00 84.56 98 LYS A CA 1
ATOM 795 C C . LYS A 1 98 ? -7.259 -10.346 14.808 1.00 84.56 98 LYS A C 1
ATOM 797 O O . LYS A 1 98 ? -6.620 -10.964 15.659 1.00 84.56 98 LYS A O 1
ATOM 802 N N . HIS A 1 99 ? -7.591 -9.065 14.942 1.00 83.50 99 HIS A N 1
ATOM 803 C CA . HIS A 1 99 ? -7.289 -8.241 16.109 1.00 83.50 99 HIS A CA 1
ATOM 804 C C . HIS A 1 99 ? -8.468 -8.103 17.090 1.00 83.50 99 HIS A C 1
ATOM 806 O O . HIS A 1 99 ? -8.401 -7.283 18.000 1.00 83.50 99 HIS A O 1
ATOM 812 N N . GLY A 1 100 ? -9.516 -8.924 16.951 1.00 83.62 100 GLY A N 1
ATOM 813 C CA . GLY A 1 100 ? -10.653 -8.961 17.877 1.00 83.62 100 GLY A CA 1
ATOM 814 C C . GLY A 1 100 ? -11.625 -7.787 17.748 1.00 83.62 100 GLY A C 1
ATOM 815 O O . GLY A 1 100 ? -12.431 -7.577 18.647 1.00 83.62 100 GLY A O 1
ATOM 816 N N . VAL A 1 101 ? -11.559 -7.021 16.657 1.00 86.25 101 VAL A N 1
ATOM 817 C CA . VAL A 1 101 ? -12.512 -5.946 16.363 1.00 86.25 101 VAL A CA 1
ATOM 818 C C . VAL A 1 101 ? -13.596 -6.501 15.443 1.00 86.25 101 VAL A C 1
ATOM 820 O O . VAL A 1 101 ? -13.331 -6.782 14.275 1.00 86.25 101 VAL A O 1
ATOM 823 N N . THR A 1 102 ? -14.804 -6.695 15.971 1.00 82.69 102 THR A N 1
ATOM 824 C CA . THR A 1 102 ? -15.943 -7.263 15.224 1.00 82.69 102 THR A CA 1
ATOM 825 C C . THR A 1 102 ? -17.019 -6.233 14.897 1.00 82.69 102 THR A C 1
ATOM 827 O O . THR A 1 102 ? -17.658 -6.351 13.858 1.00 82.69 102 THR A O 1
ATOM 830 N N . ASP A 1 103 ? -17.147 -5.184 15.713 1.00 83.62 103 ASP A N 1
ATOM 831 C CA . ASP A 1 103 ? -18.239 -4.205 15.629 1.00 83.62 103 ASP A CA 1
ATOM 832 C C . ASP A 1 103 ? -17.740 -2.848 15.111 1.00 83.62 103 ASP A C 1
ATOM 834 O O . ASP A 1 103 ? -17.951 -1.799 15.720 1.00 83.62 103 ASP A O 1
ATOM 838 N N . PHE A 1 104 ? -17.010 -2.870 13.993 1.00 87.06 104 PHE A N 1
ATOM 839 C CA . PHE A 1 104 ? -16.457 -1.666 13.379 1.00 87.06 104 PHE A CA 1
ATOM 840 C C . PHE A 1 104 ? -16.776 -1.594 11.890 1.00 87.06 104 PHE A C 1
ATOM 842 O O . PHE A 1 104 ? -16.301 -2.402 11.092 1.00 87.06 104 PHE A O 1
ATOM 849 N N . GLU A 1 105 ? -17.526 -0.563 11.518 1.00 88.69 105 GLU A N 1
ATOM 850 C CA . GLU A 1 105 ? -17.804 -0.211 10.134 1.00 88.69 105 GLU A CA 1
ATOM 851 C C . GLU A 1 105 ? -17.069 1.090 9.799 1.00 88.69 105 GLU A C 1
ATOM 853 O O . GLU A 1 105 ? -17.373 2.159 10.337 1.00 88.69 105 GLU A O 1
ATOM 858 N N . TYR A 1 106 ? -16.069 1.003 8.923 1.00 88.81 106 TYR A N 1
ATOM 859 C CA . TYR A 1 106 ? -15.329 2.184 8.501 1.00 88.81 106 TYR A CA 1
ATOM 860 C C . TYR A 1 106 ? -16.118 2.978 7.456 1.00 88.81 106 TYR A C 1
ATOM 862 O O . TYR A 1 106 ? -16.684 2.423 6.519 1.00 88.81 106 TYR A O 1
ATOM 870 N N . GLN A 1 107 ? -16.102 4.303 7.587 1.00 88.31 107 GLN A N 1
ATOM 871 C CA . GLN A 1 107 ? -16.689 5.234 6.615 1.00 88.31 107 GLN A CA 1
ATOM 872 C C . GLN A 1 107 ? -15.644 5.805 5.657 1.00 88.31 107 GLN A C 1
ATOM 874 O O . GLN A 1 107 ? -15.971 6.249 4.555 1.00 88.31 107 GLN A O 1
ATOM 879 N N . TYR A 1 108 ? -14.387 5.821 6.094 1.00 87.62 108 TYR A N 1
ATOM 880 C CA . TYR A 1 108 ? -13.282 6.394 5.351 1.00 87.62 108 TYR A CA 1
ATOM 881 C C . TYR A 1 108 ? -12.090 5.454 5.324 1.00 87.62 108 TYR A C 1
ATOM 883 O O . TYR A 1 108 ? -11.836 4.728 6.287 1.00 87.62 108 TYR A O 1
ATOM 891 N N . LEU A 1 109 ? -11.348 5.523 4.224 1.00 89.12 109 LEU A N 1
ATOM 892 C CA . LEU A 1 109 ? -10.174 4.712 3.952 1.00 89.12 109 LEU A CA 1
ATOM 893 C C . LEU A 1 109 ? -9.094 5.593 3.329 1.00 89.12 109 LEU A C 1
ATOM 895 O O . LEU A 1 109 ? -9.380 6.455 2.498 1.00 89.12 109 LEU A O 1
ATOM 899 N N . ASN A 1 110 ? -7.842 5.326 3.673 1.00 89.50 110 ASN A N 1
ATOM 900 C CA . ASN A 1 110 ? -6.707 5.774 2.890 1.00 89.50 110 ASN A CA 1
ATOM 901 C C . ASN A 1 110 ? -5.575 4.739 2.912 1.00 89.50 110 ASN A C 1
ATOM 903 O O . ASN A 1 110 ? -5.512 3.909 3.814 1.00 89.50 110 ASN A O 1
ATOM 907 N N . VAL A 1 111 ? -4.687 4.776 1.915 1.00 91.00 111 VAL A N 1
ATOM 908 C CA . VAL A 1 111 ? -3.592 3.789 1.770 1.00 91.00 111 VAL A CA 1
ATOM 909 C C . VAL A 1 111 ? -2.265 4.476 1.483 1.00 91.00 111 VAL A C 1
ATOM 911 O O . VAL A 1 111 ? -2.001 4.829 0.343 1.00 91.00 111 VAL A O 1
ATOM 914 N N . PHE A 1 112 ? -1.432 4.745 2.473 1.00 90.62 112 PHE A N 1
ATOM 915 C CA . PHE A 1 112 ? -0.201 5.506 2.256 1.00 90.62 112 PHE A CA 1
ATOM 916 C C . PHE A 1 112 ? 0.952 4.631 1.788 1.00 90.62 112 PHE A C 1
ATOM 918 O O . PHE A 1 112 ? 1.095 3.510 2.269 1.00 90.62 112 PHE A O 1
ATOM 925 N N . LYS A 1 113 ? 1.804 5.189 0.917 1.00 91.31 113 LYS A N 1
ATOM 926 C CA . LYS A 1 113 ? 3.162 4.681 0.714 1.00 91.31 113 LYS A CA 1
ATOM 927 C C . LYS A 1 113 ? 3.978 5.021 1.957 1.00 91.31 113 LYS A C 1
ATOM 929 O O . LYS A 1 113 ? 4.106 6.194 2.315 1.00 91.31 113 LYS A O 1
ATOM 934 N N . LEU A 1 114 ? 4.481 3.987 2.604 1.00 89.38 114 LEU A N 1
ATOM 935 C CA . LEU A 1 114 ? 5.556 4.050 3.577 1.00 89.38 114 LEU A CA 1
ATOM 936 C C . LEU A 1 114 ? 6.879 3.717 2.864 1.00 89.38 114 LEU A C 1
ATOM 938 O O . LEU A 1 114 ? 6.911 3.562 1.640 1.00 89.38 114 LEU A O 1
ATOM 942 N N . GLY A 1 115 ? 7.969 3.634 3.616 1.00 85.12 115 GLY A N 1
ATOM 943 C CA . GLY A 1 115 ? 9.294 3.389 3.058 1.00 85.12 115 GLY A CA 1
ATOM 944 C C . GLY A 1 115 ? 10.069 4.681 2.838 1.00 85.12 115 GLY A C 1
ATOM 945 O O . GLY A 1 115 ? 9.587 5.624 2.203 1.00 85.12 115 GLY A O 1
ATOM 946 N N . ASP A 1 116 ? 11.292 4.727 3.362 1.00 84.44 116 ASP A N 1
ATOM 947 C CA . ASP A 1 116 ? 12.222 5.833 3.107 1.00 84.44 116 ASP A CA 1
ATOM 948 C C . ASP A 1 116 ? 12.710 5.863 1.647 1.00 84.44 116 ASP A C 1
ATOM 950 O O . ASP A 1 116 ? 13.151 6.899 1.150 1.00 84.44 116 ASP A O 1
ATOM 954 N N . ASP A 1 117 ? 12.536 4.755 0.929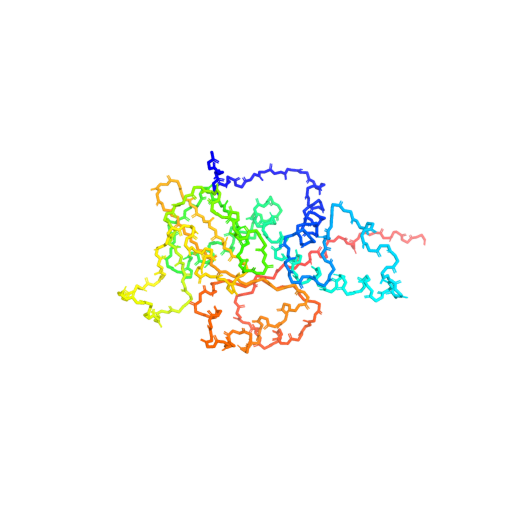 1.00 85.88 117 ASP A N 1
ATOM 955 C CA . ASP A 1 117 ? 12.865 4.560 -0.477 1.00 85.88 117 ASP A CA 1
ATOM 956 C C . ASP A 1 117 ? 11.899 5.242 -1.462 1.00 85.88 117 ASP A C 1
ATOM 958 O O . ASP A 1 117 ? 12.189 5.311 -2.659 1.00 85.88 117 ASP A O 1
ATOM 962 N N . SER A 1 118 ? 10.797 5.822 -0.983 1.00 88.19 118 SER A N 1
ATOM 963 C CA . SER A 1 118 ? 9.852 6.601 -1.787 1.00 88.19 118 SER A CA 1
ATOM 964 C C . SER A 1 118 ? 9.700 8.010 -1.247 1.00 88.19 118 SER A C 1
ATOM 966 O O . SER A 1 118 ? 9.444 8.190 -0.067 1.00 88.19 118 SER A O 1
ATOM 968 N N . THR A 1 119 ? 9.751 9.042 -2.088 1.00 86.38 119 THR A N 1
ATOM 969 C CA . THR A 1 119 ? 9.492 10.416 -1.625 1.00 86.38 119 THR A CA 1
ATOM 970 C C . THR A 1 119 ? 8.023 10.659 -1.259 1.00 86.38 119 THR A C 1
ATOM 972 O O . THR A 1 119 ? 7.699 11.737 -0.773 1.00 86.38 119 THR A O 1
ATOM 975 N N . LEU A 1 120 ? 7.107 9.709 -1.505 1.00 83.81 120 LEU A N 1
ATOM 976 C CA . LEU A 1 120 ? 5.706 9.860 -1.100 1.00 83.81 120 LEU A CA 1
ATOM 977 C C . LEU A 1 120 ? 5.511 9.776 0.416 1.00 83.81 120 LEU A C 1
ATOM 979 O O . LEU A 1 120 ? 4.538 10.355 0.900 1.00 83.81 120 LEU A O 1
ATOM 983 N N . HIS A 1 121 ? 6.408 9.130 1.172 1.00 80.12 121 HIS A N 1
ATOM 984 C CA . HIS A 1 121 ? 6.237 9.019 2.626 1.00 80.12 121 HIS A CA 1
ATOM 985 C C . HIS A 1 121 ? 6.212 10.399 3.304 1.00 80.12 121 HIS A C 1
ATOM 987 O O . HIS A 1 121 ? 5.431 10.617 4.225 1.00 80.12 121 HIS A O 1
ATOM 993 N N . SER A 1 122 ? 6.989 11.370 2.809 1.00 79.44 122 SER A N 1
ATOM 994 C CA . SER A 1 122 ? 7.018 12.735 3.358 1.00 79.44 122 SER A CA 1
ATOM 995 C C . SER A 1 122 ? 5.723 13.504 3.091 1.00 79.44 122 SER A C 1
ATOM 997 O O . SER A 1 122 ? 5.380 14.432 3.819 1.00 79.44 122 SER A O 1
ATOM 999 N N . THR A 1 123 ? 4.940 13.092 2.086 1.00 78.25 123 THR A N 1
ATOM 1000 C CA . THR A 1 123 ? 3.641 13.719 1.813 1.00 78.25 123 THR A CA 1
ATOM 1001 C C . THR A 1 123 ? 2.625 13.453 2.916 1.00 78.25 123 THR A C 1
ATOM 1003 O O . THR A 1 123 ? 1.668 14.215 3.016 1.00 78.25 123 THR A O 1
ATOM 1006 N N . ILE A 1 124 ? 2.844 12.437 3.766 1.00 80.75 124 ILE A N 1
ATOM 1007 C CA . ILE A 1 124 ? 2.006 12.134 4.936 1.00 80.75 124 ILE A CA 1
ATOM 1008 C C . ILE A 1 124 ? 1.904 13.352 5.867 1.00 80.75 124 ILE A C 1
ATOM 1010 O O . ILE A 1 124 ? 0.829 13.636 6.384 1.00 80.75 124 ILE A O 1
ATOM 1014 N N . GLU A 1 125 ? 2.975 14.136 5.998 1.00 76.06 125 GLU A N 1
ATOM 1015 C CA . GLU A 1 125 ? 3.008 15.334 6.849 1.00 76.06 125 GLU A CA 1
ATOM 1016 C C . GLU A 1 125 ? 2.136 16.488 6.314 1.00 76.06 125 GLU A C 1
ATOM 1018 O O . GLU A 1 125 ? 1.858 17.444 7.032 1.00 76.06 125 GLU A O 1
ATOM 1023 N N . GLN A 1 126 ? 1.679 16.416 5.057 1.00 74.12 126 GLN A N 1
ATOM 1024 C CA . GLN A 1 126 ? 0.782 17.416 4.456 1.00 74.12 126 GLN A CA 1
ATOM 1025 C C . GLN A 1 126 ? -0.696 17.178 4.796 1.00 74.12 126 GLN A C 1
ATOM 1027 O O . GLN A 1 126 ? -1.556 17.993 4.437 1.00 74.12 126 GLN A O 1
ATOM 1032 N N . TYR A 1 127 ? -1.010 16.038 5.406 1.00 73.56 127 TYR A N 1
ATOM 1033 C CA . TYR A 1 127 ? -2.362 15.666 5.794 1.00 73.56 127 TYR A CA 1
ATOM 1034 C C . TYR A 1 127 ? -2.647 16.117 7.232 1.00 73.56 127 TYR A C 1
ATOM 1036 O O . TYR A 1 127 ? -1.738 16.470 7.980 1.00 73.56 127 TYR A O 1
ATOM 1044 N N . GLU A 1 128 ? -3.921 16.153 7.625 1.00 78.75 128 GLU A N 1
ATOM 1045 C CA . GLU A 1 128 ? -4.263 16.244 9.052 1.00 78.75 128 GLU A CA 1
ATOM 1046 C C . GLU A 1 128 ? -3.592 15.087 9.829 1.00 78.75 128 GLU A C 1
ATOM 1048 O O . GLU A 1 128 ? -3.309 14.033 9.259 1.00 78.75 128 GLU A O 1
ATOM 1053 N N . ASP A 1 129 ? -3.314 15.282 11.121 1.00 85.19 129 ASP A N 1
ATOM 1054 C CA . ASP A 1 129 ? -2.464 14.375 11.911 1.00 85.19 129 ASP A CA 1
ATOM 1055 C C . ASP A 1 129 ? -3.244 13.678 13.049 1.00 85.19 129 ASP A C 1
ATOM 1057 O O . ASP A 1 129 ? -3.115 14.036 14.222 1.00 85.19 129 ASP A O 1
ATOM 1061 N N . PRO A 1 130 ? -4.136 12.723 12.731 1.00 87.81 130 PRO A N 1
ATOM 1062 C CA . PRO A 1 130 ? -5.002 12.073 13.689 1.00 87.81 130 PRO A CA 1
ATOM 1063 C C . PRO A 1 130 ? -4.210 11.026 14.455 1.00 87.81 130 PRO A C 1
ATOM 1065 O O . PRO A 1 130 ? -3.254 10.430 13.959 1.00 87.81 130 PRO A O 1
ATOM 1068 N N . ASN A 1 131 ? -4.697 10.723 15.650 1.00 90.75 131 ASN A N 1
ATOM 1069 C CA . ASN A 1 131 ? -4.248 9.553 16.378 1.00 90.75 131 ASN A CA 1
ATOM 1070 C C . ASN A 1 131 ? -4.799 8.286 15.713 1.00 90.75 131 ASN A C 1
ATOM 1072 O O . ASN A 1 131 ? -6.012 8.084 15.637 1.00 90.75 131 ASN A O 1
ATOM 1076 N N . VAL A 1 132 ? -3.898 7.419 15.266 1.00 91.19 132 VAL A N 1
ATOM 1077 C CA . VAL A 1 132 ? -4.201 6.137 14.632 1.00 91.19 132 VAL A CA 1
ATOM 1078 C C . VAL A 1 132 ? -3.752 5.019 15.562 1.00 91.19 132 VAL A C 1
ATOM 1080 O O . VAL A 1 132 ? -2.584 4.959 15.950 1.00 91.19 132 VAL A O 1
ATOM 1083 N N . LYS A 1 133 ? -4.659 4.098 15.896 1.00 92.62 133 LYS A N 1
ATOM 1084 C CA . LYS A 1 133 ? -4.298 2.851 16.577 1.00 92.62 133 LYS A CA 1
ATOM 1085 C C . LYS A 1 133 ? -3.774 1.857 15.541 1.00 92.62 133 LYS A C 1
ATOM 1087 O O . LYS A 1 133 ? -4.547 1.281 14.777 1.00 92.62 133 LYS A O 1
ATOM 1092 N N . VAL A 1 134 ? -2.460 1.673 15.515 1.00 91.06 134 VAL A N 1
ATOM 1093 C CA . VAL A 1 134 ? -1.757 0.747 14.626 1.00 91.06 134 VAL A CA 1
ATOM 1094 C C . VAL A 1 134 ? -1.704 -0.637 15.259 1.00 91.06 134 VAL A C 1
ATOM 1096 O O . VAL A 1 134 ? -1.192 -0.792 16.368 1.00 91.06 134 VAL A O 1
ATOM 1099 N N . PHE A 1 135 ? -2.221 -1.644 14.561 1.00 88.88 135 PHE A N 1
ATOM 1100 C CA . PHE A 1 135 ? -2.176 -3.034 15.013 1.00 88.88 135 PHE A CA 1
ATOM 1101 C C . PHE A 1 135 ? -0.832 -3.699 14.692 1.00 88.88 135 PHE A C 1
ATOM 1103 O O . PHE A 1 135 ? -0.193 -3.376 13.694 1.00 88.88 135 PHE A O 1
ATOM 1110 N N . THR A 1 136 ? -0.416 -4.658 15.525 1.00 83.56 136 THR A N 1
ATOM 1111 C CA . THR A 1 136 ? 0.803 -5.457 15.324 1.00 83.56 136 THR A CA 1
ATOM 1112 C C . THR A 1 136 ? 0.502 -6.960 15.397 1.00 83.56 136 THR A C 1
ATOM 1114 O O . THR A 1 136 ? -0.382 -7.378 16.152 1.00 83.56 136 THR A O 1
ATOM 1117 N N . PRO A 1 137 ? 1.208 -7.803 14.620 1.00 75.50 137 PRO A N 1
ATOM 1118 C CA . PRO A 1 137 ? 0.944 -9.243 14.531 1.00 75.50 137 PRO A CA 1
ATOM 1119 C C . PRO A 1 137 ? 1.277 -10.031 15.811 1.00 75.50 137 PRO A C 1
ATOM 1121 O O . PRO A 1 137 ? 0.628 -11.043 16.078 1.00 75.50 137 PRO A O 1
ATOM 1124 N N . ASN A 1 138 ? 2.259 -9.588 16.608 1.00 58.16 138 ASN A N 1
ATOM 1125 C CA . ASN A 1 138 ? 2.772 -10.339 17.759 1.00 58.16 138 ASN A CA 1
ATOM 1126 C C . ASN A 1 138 ? 2.234 -9.820 19.103 1.00 58.16 138 ASN A C 1
ATOM 1128 O O . ASN A 1 138 ? 2.271 -8.626 19.393 1.00 58.16 138 ASN A O 1
ATOM 1132 N N . LYS A 1 139 ? 1.793 -10.749 19.967 1.00 50.81 139 LYS A N 1
ATOM 1133 C CA . LYS A 1 139 ? 1.185 -10.477 21.289 1.00 50.81 139 LYS A CA 1
ATOM 1134 C C . LYS A 1 139 ? 2.156 -9.943 22.353 1.00 50.81 139 LYS A C 1
ATOM 1136 O O . LYS A 1 139 ? 1.712 -9.544 23.425 1.00 50.81 139 LYS A O 1
ATOM 1141 N N . THR A 1 140 ? 3.455 -9.915 22.085 1.00 42.75 140 THR A N 1
ATOM 1142 C CA . THR A 1 140 ? 4.471 -9.536 23.073 1.00 42.75 140 THR A CA 1
ATOM 1143 C C . THR A 1 140 ? 5.695 -8.958 22.383 1.00 42.75 140 THR A C 1
ATOM 1145 O O . THR A 1 140 ? 6.604 -9.704 22.037 1.00 42.75 140 THR A O 1
ATOM 1148 N N . MET A 1 141 ? 5.763 -7.636 22.233 1.00 42.09 141 MET A N 1
ATOM 1149 C CA . MET A 1 141 ? 7.052 -6.946 22.295 1.00 42.09 141 MET A CA 1
ATOM 1150 C C . MET A 1 141 ? 6.906 -5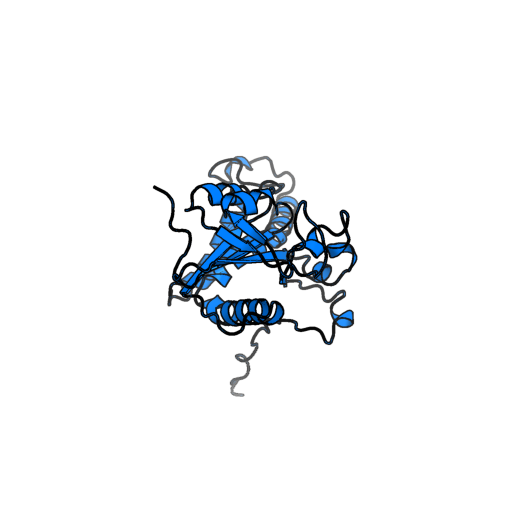.631 23.068 1.00 42.09 141 MET A C 1
ATOM 1152 O O . MET A 1 141 ? 6.017 -4.838 22.756 1.00 42.09 141 MET A O 1
ATOM 1156 N N . PRO A 1 142 ? 7.739 -5.398 24.097 1.00 36.72 142 PRO A N 1
ATOM 1157 C CA . PRO A 1 142 ? 7.780 -4.132 24.800 1.00 36.72 142 PRO A CA 1
ATOM 1158 C C . PRO A 1 142 ? 8.562 -3.140 23.938 1.00 36.72 142 PRO A C 1
ATOM 1160 O O . PRO A 1 142 ? 9.790 -3.160 23.914 1.00 36.72 142 PRO A O 1
ATOM 1163 N N . PHE A 1 143 ? 7.858 -2.263 23.229 1.00 39.72 143 PHE A N 1
ATOM 1164 C CA . PHE A 1 143 ? 8.441 -0.966 22.905 1.00 39.72 143 PHE A CA 1
ATOM 1165 C C . PHE A 1 143 ? 8.313 -0.084 24.151 1.00 39.72 143 PHE A C 1
ATOM 1167 O O . PHE A 1 143 ? 7.362 -0.224 24.921 1.00 39.72 143 PHE A O 1
ATOM 1174 N N . ASN A 1 144 ? 9.332 0.730 24.411 1.00 40.84 144 ASN A N 1
ATOM 1175 C CA . ASN A 1 144 ? 9.541 1.439 25.671 1.00 40.84 144 ASN A CA 1
ATOM 1176 C C . ASN A 1 144 ? 8.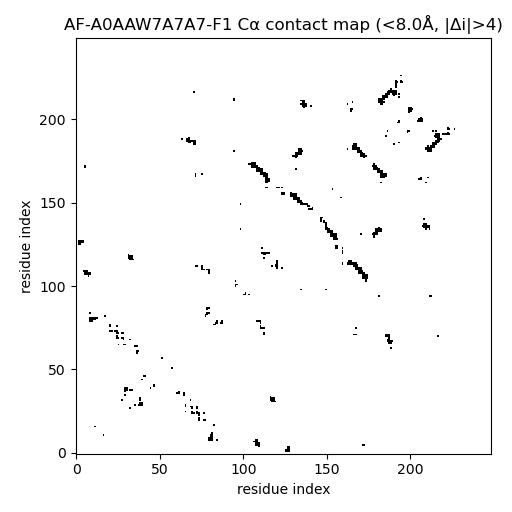243 2.025 26.277 1.00 40.84 144 ASN A C 1
ATOM 1178 O O . ASN A 1 144 ? 7.618 2.908 25.700 1.00 40.84 144 ASN A O 1
ATOM 1182 N N . ARG A 1 145 ? 7.927 1.550 27.492 1.00 38.12 145 ARG A N 1
ATOM 1183 C CA . ARG A 1 145 ? 6.815 1.913 28.396 1.00 38.12 145 ARG A CA 1
ATOM 1184 C C . ARG A 1 145 ? 5.409 1.404 28.013 1.00 38.12 145 ARG A C 1
ATOM 1186 O O . ARG A 1 145 ? 4.706 1.960 27.182 1.00 38.12 145 ARG A O 1
ATOM 1193 N N . LYS A 1 146 ? 4.974 0.449 28.852 1.00 32.25 146 LYS A N 1
ATOM 1194 C CA . LYS A 1 146 ? 3.664 -0.221 28.989 1.00 32.25 146 LYS A CA 1
ATOM 1195 C C . LYS A 1 146 ? 3.416 -1.351 27.985 1.00 32.25 146 LYS A C 1
ATOM 1197 O O . LYS A 1 146 ? 3.458 -1.174 26.780 1.00 32.25 146 LYS A O 1
ATOM 1202 N N . LYS A 1 147 ? 3.137 -2.543 28.527 1.00 35.56 147 LYS A N 1
ATOM 1203 C CA . LYS A 1 147 ? 2.612 -3.697 27.786 1.00 35.56 147 LYS A CA 1
ATOM 1204 C C . LYS A 1 147 ? 1.296 -3.272 27.128 1.00 35.56 147 LYS A C 1
ATOM 1206 O O . LYS A 1 147 ? 0.286 -3.193 27.822 1.00 35.56 147 LYS A O 1
ATOM 1211 N N . ILE A 1 148 ? 1.301 -2.986 25.829 1.00 41.44 148 ILE A N 1
ATOM 1212 C CA . ILE A 1 148 ? 0.063 -2.764 25.082 1.00 41.44 148 ILE A CA 1
ATOM 1213 C C . ILE A 1 148 ? -0.262 -4.064 24.355 1.00 41.44 148 ILE A C 1
ATOM 1215 O O . ILE A 1 148 ? 0.411 -4.472 23.410 1.00 41.44 148 ILE A O 1
ATOM 1219 N N . PHE A 1 149 ? -1.279 -4.757 24.859 1.00 45.66 149 PHE A N 1
ATOM 1220 C CA . PHE A 1 149 ? -1.926 -5.830 24.125 1.00 45.66 149 PHE A CA 1
ATOM 1221 C C . PHE A 1 149 ? -2.519 -5.219 22.840 1.00 45.66 149 PHE A C 1
ATOM 1223 O O . PHE A 1 149 ? -3.367 -4.336 22.920 1.00 45.66 149 PHE A O 1
ATOM 1230 N N . GLN A 1 150 ? -2.101 -5.716 21.670 1.00 61.47 150 GLN A N 1
ATOM 1231 C CA . GLN A 1 150 ? -2.763 -5.502 20.368 1.00 61.47 150 GLN A CA 1
ATOM 1232 C C . GLN A 1 150 ? -2.591 -4.121 19.697 1.00 61.47 150 GLN A C 1
ATOM 1234 O O . GLN A 1 150 ? -3.551 -3.578 19.148 1.00 61.47 150 GLN A O 1
ATOM 1239 N N . GLY A 1 151 ? -1.374 -3.575 19.674 1.00 69.81 151 GLY A N 1
ATOM 1240 C CA . GLY A 1 151 ? -1.041 -2.379 18.887 1.00 69.81 151 GLY A CA 1
ATOM 1241 C C . GLY A 1 151 ? -0.693 -1.158 19.732 1.00 69.81 151 GLY A C 1
ATOM 1242 O O . GLY A 1 151 ? -0.536 -1.263 20.941 1.00 69.81 151 GLY A O 1
ATOM 1243 N N . PHE A 1 152 ? -0.546 0.004 19.109 1.00 84.50 152 PHE A N 1
ATOM 1244 C CA . PHE A 1 152 ? -0.237 1.267 19.785 1.00 84.50 152 PHE A CA 1
ATOM 1245 C C . PHE A 1 152 ? -0.835 2.445 19.026 1.00 84.50 152 PHE A C 1
ATOM 1247 O O . PHE A 1 152 ? -1.120 2.344 17.837 1.00 84.50 152 PHE A O 1
ATOM 1254 N N . THR A 1 153 ? -1.026 3.566 19.714 1.00 88.56 153 THR A N 1
ATOM 1255 C CA . THR A 1 153 ? -1.577 4.777 19.106 1.00 88.56 153 THR A CA 1
ATOM 1256 C C . THR A 1 153 ? -0.461 5.764 18.801 1.00 88.56 153 THR A C 1
ATOM 1258 O O . THR A 1 153 ? 0.274 6.150 19.710 1.00 88.56 153 THR A O 1
ATOM 1261 N N . TYR A 1 154 ? -0.364 6.194 17.545 1.00 87.94 154 TYR A N 1
ATOM 1262 C CA . TYR A 1 154 ? 0.522 7.278 17.122 1.00 87.94 154 TYR A CA 1
ATOM 1263 C C . TYR A 1 154 ? -0.232 8.333 16.314 1.00 87.94 154 TYR A C 1
ATOM 1265 O O . TYR A 1 154 ? -1.165 7.977 15.592 1.00 87.94 154 TYR A O 1
ATOM 1273 N N . PRO A 1 155 ? 0.212 9.600 16.362 1.00 89.81 155 PRO A N 1
ATOM 1274 C CA . PRO A 1 155 ? -0.080 10.554 15.301 1.00 89.81 155 PRO A CA 1
ATOM 1275 C C . PRO A 1 155 ? 0.378 9.990 13.950 1.00 89.81 155 PRO A C 1
ATOM 1277 O O . PRO A 1 155 ? 1.441 9.364 13.866 1.00 89.81 155 PRO A O 1
ATOM 1280 N N . LEU A 1 156 ? -0.409 10.200 12.900 1.00 87.38 156 LEU A N 1
ATOM 1281 C CA . LEU A 1 156 ? -0.111 9.761 11.538 1.00 87.38 156 LEU A CA 1
ATOM 1282 C C . LEU A 1 156 ? 1.296 10.181 11.067 1.00 87.38 156 LEU A C 1
ATOM 1284 O O . LEU A 1 156 ? 2.011 9.376 10.466 1.00 87.38 156 LEU A O 1
ATOM 1288 N N . SER A 1 157 ? 1.726 11.398 11.392 1.00 85.00 157 SER A N 1
ATOM 1289 C CA . SER A 1 157 ? 3.059 11.927 11.076 1.00 85.00 157 SER A CA 1
ATOM 1290 C C . SER A 1 157 ? 4.194 11.076 11.666 1.00 85.00 157 SER A C 1
ATOM 1292 O O . SER A 1 157 ? 5.232 10.874 11.030 1.00 85.00 157 SER A O 1
ATOM 1294 N N . ASN A 1 158 ? 3.987 10.492 12.849 1.00 88.25 158 ASN A N 1
ATOM 1295 C CA . ASN A 1 158 ? 4.970 9.637 13.513 1.00 88.25 158 ASN A CA 1
ATOM 1296 C C . ASN A 1 158 ? 5.007 8.216 12.941 1.00 88.25 158 ASN A C 1
ATOM 1298 O O . ASN A 1 158 ? 6.037 7.546 13.040 1.00 88.25 158 ASN A O 1
ATOM 1302 N N . ILE A 1 159 ? 3.921 7.748 12.320 1.00 87.19 159 ILE A N 1
ATOM 1303 C CA . ILE A 1 159 ? 3.857 6.422 11.686 1.00 87.19 159 ILE A CA 1
ATOM 1304 C C . ILE A 1 159 ? 4.836 6.366 10.514 1.00 87.19 159 ILE A C 1
ATOM 1306 O O . ILE A 1 159 ? 5.655 5.452 10.454 1.00 87.19 159 ILE A O 1
ATOM 1310 N N . ALA A 1 160 ? 4.844 7.385 9.650 1.00 80.00 160 ALA A N 1
ATOM 1311 C CA . ALA A 1 160 ? 5.773 7.465 8.519 1.00 80.00 160 ALA A CA 1
ATOM 1312 C C . ALA A 1 160 ? 7.244 7.283 8.945 1.00 80.00 160 ALA A C 1
ATOM 1314 O O . ALA A 1 160 ? 8.004 6.574 8.291 1.00 80.00 160 ALA A O 1
ATOM 1315 N N . ARG A 1 161 ? 7.618 7.870 10.089 1.00 82.69 161 ARG A N 1
ATOM 1316 C CA . ARG A 1 161 ? 8.977 7.821 10.652 1.00 82.69 161 ARG A CA 1
ATOM 1317 C C . ARG A 1 161 ? 9.285 6.523 11.402 1.00 82.69 161 ARG A C 1
ATOM 1319 O O . ARG A 1 161 ? 10.447 6.159 11.538 1.00 82.69 161 ARG A O 1
ATOM 1326 N N . SER A 1 162 ? 8.262 5.839 11.912 1.00 85.62 162 SER A N 1
ATOM 1327 C CA . SER A 1 162 ? 8.427 4.644 12.753 1.00 85.62 162 SER A CA 1
ATOM 1328 C C . SER A 1 162 ? 8.448 3.342 11.949 1.00 85.62 162 SER A C 1
ATOM 1330 O O . SER A 1 162 ? 9.027 2.357 12.400 1.00 85.62 162 SER A O 1
ATOM 1332 N N . PHE A 1 163 ? 7.842 3.328 10.758 1.00 86.50 163 PHE A N 1
ATOM 1333 C CA . PHE A 1 163 ? 7.685 2.131 9.923 1.00 86.50 163 PHE A CA 1
ATOM 1334 C C . PHE A 1 163 ? 8.360 2.283 8.555 1.00 86.50 163 PHE A C 1
ATOM 1336 O O . PHE A 1 163 ? 7.786 1.961 7.518 1.00 86.50 163 PHE A O 1
ATOM 1343 N N . VAL A 1 164 ? 9.604 2.763 8.559 1.00 83.31 164 VAL A N 1
ATOM 1344 C CA . VAL A 1 164 ? 10.395 3.033 7.341 1.00 83.31 164 VAL A CA 1
ATOM 1345 C C . VAL A 1 164 ? 10.738 1.789 6.517 1.00 83.31 164 VAL A C 1
ATOM 1347 O O . VAL A 1 164 ? 11.195 1.919 5.392 1.00 83.31 164 VAL A O 1
ATOM 1350 N N . TYR A 1 165 ? 10.539 0.588 7.063 1.00 83.44 165 TYR A N 1
ATOM 1351 C CA . TYR A 1 165 ? 10.833 -0.681 6.384 1.00 83.44 165 TYR A CA 1
ATOM 1352 C C . TYR A 1 165 ? 9.606 -1.388 5.823 1.00 83.44 165 TYR A C 1
ATOM 1354 O O . TYR A 1 165 ? 9.744 -2.513 5.347 1.00 83.44 165 TYR A O 1
ATOM 1362 N N . SER A 1 166 ? 8.438 -0.760 5.930 1.00 89.50 166 SER A N 1
ATOM 1363 C CA . SER A 1 166 ? 7.198 -1.290 5.387 1.00 89.50 166 SER A CA 1
ATOM 1364 C C . SER A 1 166 ? 6.749 -0.494 4.184 1.00 89.50 166 SER A C 1
ATOM 1366 O O . SER A 1 166 ? 7.050 0.693 4.067 1.00 89.50 166 SER A O 1
ATOM 1368 N N . ASP A 1 167 ? 5.999 -1.149 3.307 1.00 92.94 167 ASP A N 1
ATOM 1369 C CA . ASP A 1 167 ? 5.616 -0.558 2.032 1.00 92.94 167 ASP A CA 1
ATOM 1370 C C . ASP A 1 167 ? 4.356 0.278 2.159 1.00 92.94 167 ASP A C 1
ATOM 1372 O O . ASP A 1 167 ? 4.308 1.383 1.627 1.00 92.94 167 ASP A O 1
ATOM 1376 N N . LEU A 1 168 ? 3.336 -0.213 2.868 1.00 94.31 168 LEU A N 1
ATOM 1377 C CA . LEU A 1 168 ? 2.026 0.433 2.912 1.00 94.31 168 LEU A CA 1
ATOM 1378 C C . LEU A 1 168 ? 1.466 0.587 4.328 1.00 94.31 168 LEU A C 1
ATOM 1380 O O . LEU A 1 168 ? 1.636 -0.276 5.188 1.00 94.31 168 LEU A O 1
ATOM 1384 N N . LEU A 1 169 ? 0.696 1.660 4.522 1.00 94.00 169 LEU A N 1
ATOM 1385 C CA . LEU A 1 169 ? -0.224 1.849 5.645 1.00 94.00 169 LEU A CA 1
ATOM 1386 C C . LEU A 1 169 ? -1.658 1.904 5.120 1.00 94.00 169 LEU A C 1
ATOM 1388 O O . LEU A 1 169 ? -2.021 2.866 4.447 1.00 94.00 169 LEU A O 1
ATOM 1392 N N . ILE A 1 170 ? -2.495 0.937 5.489 1.00 94.81 170 ILE A N 1
ATOM 1393 C CA . ILE A 1 170 ? -3.949 1.025 5.313 1.00 94.81 170 ILE A CA 1
ATOM 1394 C C . ILE A 1 170 ? -4.529 1.686 6.562 1.00 94.81 170 ILE A C 1
ATOM 1396 O O . ILE A 1 170 ? -4.384 1.162 7.664 1.00 94.81 170 ILE A O 1
ATOM 1400 N N . MET A 1 171 ? -5.191 2.827 6.393 1.00 93.75 171 MET A N 1
ATOM 1401 C CA . MET A 1 171 ? -5.803 3.594 7.473 1.00 93.75 171 MET A CA 1
ATOM 1402 C C . MET A 1 171 ? -7.311 3.696 7.259 1.00 93.75 171 MET A C 1
ATOM 1404 O O . MET A 1 171 ? -7.758 4.097 6.186 1.00 93.75 171 MET A O 1
ATOM 1408 N N . ILE A 1 172 ? -8.093 3.368 8.284 1.00 94.00 172 ILE A N 1
ATOM 1409 C CA . ILE A 1 172 ? -9.558 3.392 8.242 1.00 94.00 172 ILE A CA 1
ATOM 1410 C C . ILE A 1 172 ? -10.134 4.155 9.430 1.00 94.00 172 ILE A C 1
ATOM 1412 O O . ILE A 1 172 ? -9.565 4.121 10.519 1.00 94.00 172 ILE A O 1
ATOM 1416 N N . SER A 1 173 ? -11.272 4.820 9.235 1.00 92.12 173 SER A N 1
ATOM 1417 C CA . SER A 1 173 ? -11.952 5.572 10.295 1.00 92.12 173 SER A CA 1
ATOM 1418 C C . SER A 1 173 ? -13.471 5.499 10.183 1.00 92.12 173 SER A C 1
ATOM 1420 O O . SER A 1 173 ? -14.021 5.465 9.081 1.00 92.12 173 SER A O 1
ATOM 1422 N N . ASP A 1 174 ? -14.151 5.520 11.329 1.00 89.44 174 ASP A N 1
ATOM 1423 C CA . ASP A 1 174 ? -15.615 5.536 11.446 1.00 89.44 174 ASP A CA 1
ATOM 1424 C C . ASP A 1 174 ? -16.221 6.946 11.564 1.00 89.44 174 ASP A C 1
ATOM 1426 O O . ASP A 1 174 ? -17.437 7.071 11.705 1.00 89.44 174 ASP A O 1
ATOM 1430 N N . ARG A 1 175 ? -15.397 8.010 11.533 1.00 82.38 175 ARG A N 1
ATOM 1431 C CA . ARG A 1 175 ? -15.793 9.414 11.794 1.00 82.38 175 ARG A CA 1
ATOM 1432 C C . ARG A 1 175 ? -16.271 9.708 13.222 1.00 82.38 175 ARG A C 1
ATOM 1434 O O . ARG A 1 175 ? -16.529 10.866 13.541 1.00 82.38 175 ARG A O 1
ATOM 1441 N N . LYS A 1 176 ? -16.386 8.700 14.085 1.00 84.94 176 LYS A N 1
ATOM 1442 C CA . LYS A 1 176 ? -16.824 8.824 15.485 1.00 84.94 176 LYS A CA 1
ATOM 1443 C C . LYS A 1 176 ? -15.637 8.906 16.449 1.00 84.94 176 LYS A C 1
ATOM 1445 O O . LYS A 1 176 ? -15.809 8.768 17.653 1.00 84.94 176 LYS A O 1
ATOM 1450 N N . GLY A 1 177 ? -14.440 9.156 15.916 1.00 82.19 177 GLY A N 1
ATOM 1451 C CA . GLY A 1 177 ? -13.205 9.312 16.681 1.00 82.19 177 GLY A CA 1
ATOM 1452 C C . GLY A 1 177 ? -12.317 8.069 16.698 1.00 82.19 177 GLY A C 1
ATOM 1453 O O . GLY A 1 177 ? -11.215 8.137 17.241 1.00 82.19 177 GLY A O 1
ATOM 1454 N N . HIS A 1 178 ? -12.728 6.963 16.071 1.00 89.44 178 HIS A N 1
ATOM 1455 C CA . HIS A 1 178 ? -11.886 5.776 15.959 1.00 89.44 178 HIS A CA 1
ATOM 1456 C C . HIS A 1 178 ? -11.162 5.761 14.613 1.00 89.44 178 HIS A C 1
ATOM 1458 O O . HIS A 1 178 ? -11.771 5.878 13.545 1.00 89.44 178 HIS A O 1
ATOM 1464 N N . THR A 1 179 ? -9.840 5.597 14.671 1.00 92.56 179 THR A N 1
ATOM 1465 C CA . THR A 1 179 ? -8.989 5.433 13.489 1.00 92.56 179 THR A CA 1
ATOM 1466 C C . THR A 1 179 ? -8.032 4.273 13.720 1.00 92.56 179 THR A C 1
ATOM 1468 O O . THR A 1 179 ? -7.296 4.252 14.710 1.00 92.56 179 THR A O 1
ATOM 1471 N N . TYR A 1 180 ? -8.044 3.307 12.806 1.00 93.69 180 TYR A N 1
ATOM 1472 C CA . TYR A 1 180 ? -7.191 2.124 12.845 1.00 93.69 180 TYR A CA 1
ATOM 1473 C C . TYR A 1 180 ? -6.198 2.124 11.690 1.00 93.69 180 TYR A C 1
ATOM 1475 O O . TYR A 1 180 ? -6.505 2.600 10.597 1.00 93.69 180 TYR A O 1
ATOM 1483 N N . GLY A 1 181 ? -5.012 1.579 11.950 1.00 94.00 181 GLY A N 1
ATOM 1484 C CA . GLY A 1 181 ? -3.921 1.467 10.992 1.00 94.00 181 GLY A CA 1
ATOM 1485 C C . GLY A 1 181 ? -3.397 0.040 10.899 1.00 94.00 181 GLY A C 1
ATOM 1486 O O . GLY A 1 181 ? -3.213 -0.639 11.912 1.00 94.00 181 GLY A O 1
ATOM 1487 N N . PHE A 1 182 ? -3.113 -0.388 9.677 1.00 94.44 182 PHE A N 1
ATOM 1488 C CA . PHE A 1 182 ? -2.482 -1.663 9.364 1.00 94.44 182 PHE A CA 1
ATOM 1489 C C . PHE A 1 182 ? -1.255 -1.385 8.516 1.00 94.44 182 PHE A C 1
ATOM 1491 O O . PHE A 1 182 ? -1.364 -0.785 7.448 1.00 94.44 182 PHE A O 1
ATOM 1498 N N . VAL A 1 183 ? -0.093 -1.802 8.999 1.00 93.62 183 VAL A N 1
ATOM 1499 C CA . VAL A 1 183 ? 1.160 -1.709 8.249 1.00 93.62 183 VAL A CA 1
ATOM 1500 C C . VAL A 1 183 ? 1.371 -3.021 7.497 1.00 93.62 183 VAL A C 1
ATOM 1502 O O . VAL A 1 183 ? 1.066 -4.090 8.040 1.00 93.62 183 VAL A O 1
ATOM 1505 N N . GLY A 1 184 ? 1.847 -2.952 6.257 1.00 93.44 184 GLY A N 1
ATOM 1506 C CA . GLY A 1 184 ? 1.974 -4.115 5.388 1.00 93.44 184 GLY A CA 1
ATOM 1507 C C . GLY A 1 184 ? 3.121 -4.047 4.389 1.00 93.44 184 GLY A C 1
ATOM 1508 O O . GLY A 1 184 ? 3.670 -2.978 4.126 1.00 93.44 184 GLY A O 1
ATOM 1509 N N . GLU A 1 185 ? 3.438 -5.208 3.820 1.00 93.38 185 GLU A N 1
ATOM 1510 C CA . GLU A 1 185 ? 4.427 -5.375 2.748 1.00 93.38 185 GLU A CA 1
ATOM 1511 C C . GLU A 1 185 ? 3.725 -5.644 1.415 1.00 93.38 185 GLU A C 1
ATOM 1513 O O . GLU A 1 185 ? 2.685 -6.316 1.368 1.00 93.38 185 GLU A O 1
ATOM 1518 N N . VAL A 1 186 ? 4.307 -5.164 0.323 1.00 93.25 186 VAL A N 1
ATOM 1519 C CA . VAL A 1 186 ? 3.841 -5.424 -1.035 1.00 93.25 186 VAL A CA 1
ATOM 1520 C C . VAL A 1 186 ? 5.023 -5.791 -1.913 1.00 93.25 186 VAL A C 1
ATOM 1522 O O . VAL A 1 186 ? 5.934 -5.000 -2.097 1.00 93.25 186 VAL A O 1
ATOM 1525 N N . GLU A 1 187 ? 4.972 -6.975 -2.517 1.00 90.88 187 GLU A N 1
ATOM 1526 C CA . GLU A 1 187 ? 6.038 -7.451 -3.393 1.00 90.88 187 GLU A CA 1
ATOM 1527 C C . GLU A 1 187 ? 5.529 -7.794 -4.787 1.00 90.88 187 GLU A C 1
ATOM 1529 O O . GLU A 1 187 ? 4.668 -8.660 -4.968 1.00 90.88 187 GLU A O 1
ATOM 1534 N N . GLY A 1 188 ? 6.097 -7.114 -5.784 1.00 88.62 188 GLY A N 1
ATOM 1535 C CA . GLY A 1 188 ? 5.844 -7.350 -7.204 1.00 88.62 188 GLY A CA 1
ATOM 1536 C C . GLY A 1 188 ? 6.480 -8.651 -7.680 1.00 88.62 188 GLY A C 1
ATOM 1537 O O . GLY A 1 188 ? 6.274 -9.700 -7.086 1.00 88.62 188 GLY A O 1
ATOM 1538 N N . GLN A 1 189 ? 7.315 -8.595 -8.719 1.00 86.62 189 GLN A N 1
ATOM 1539 C CA . GLN A 1 189 ? 7.977 -9.753 -9.367 1.00 86.62 189 GLN A CA 1
ATOM 1540 C C . GLN A 1 189 ? 8.712 -10.769 -8.448 1.00 86.62 189 GLN A C 1
ATOM 1542 O O . GLN A 1 189 ? 9.201 -11.809 -8.918 1.00 86.62 189 GLN A O 1
ATOM 1547 N N . HIS A 1 190 ? 8.866 -10.434 -7.167 1.00 88.12 190 HIS A N 1
ATOM 1548 C CA . HIS A 1 190 ? 9.448 -11.239 -6.101 1.00 88.12 190 HIS A CA 1
ATOM 1549 C C . HIS A 1 190 ? 8.434 -11.669 -5.029 1.00 88.12 190 HIS A C 1
ATOM 1551 O O . HIS A 1 190 ? 8.840 -12.106 -3.954 1.00 88.12 190 HIS A O 1
ATOM 1557 N N . GLY A 1 191 ? 7.129 -11.597 -5.302 1.00 87.88 191 GLY A N 1
ATOM 1558 C CA . GLY A 1 191 ? 6.060 -11.938 -4.361 1.00 87.88 191 GLY A CA 1
ATOM 1559 C C . GLY A 1 191 ? 6.139 -13.363 -3.809 1.00 87.88 191 GLY A C 1
ATOM 1560 O O . GLY A 1 191 ? 5.656 -13.628 -2.711 1.00 87.88 191 GLY A O 1
ATOM 1561 N N . GLU A 1 192 ? 6.826 -14.280 -4.499 1.00 88.12 192 GLU A N 1
ATOM 1562 C CA . GLU A 1 192 ? 7.118 -15.618 -3.979 1.00 88.12 192 GLU A CA 1
ATOM 1563 C C . GLU A 1 192 ? 7.993 -15.602 -2.713 1.00 88.12 192 GLU A C 1
ATOM 1565 O O . GLU A 1 192 ? 8.001 -16.563 -1.942 1.00 88.12 192 GLU A O 1
ATOM 1570 N N . ASN A 1 193 ? 8.749 -14.525 -2.488 1.00 88.38 193 ASN A N 1
ATOM 1571 C CA . ASN A 1 193 ? 9.615 -14.385 -1.324 1.00 88.38 193 ASN A CA 1
ATOM 1572 C C . ASN A 1 193 ? 8.828 -14.137 -0.038 1.00 88.38 193 ASN A C 1
ATOM 1574 O O . ASN A 1 193 ? 9.330 -14.503 1.020 1.00 88.38 193 ASN A O 1
ATOM 1578 N N . LEU A 1 194 ? 7.590 -13.633 -0.112 1.00 88.06 194 LEU A N 1
ATOM 1579 C CA . LEU A 1 194 ? 6.715 -13.477 1.058 1.00 88.06 194 LEU A CA 1
ATOM 1580 C C . LEU A 1 194 ? 6.449 -14.815 1.772 1.00 88.06 194 LEU A C 1
ATOM 1582 O O . LEU A 1 194 ? 6.105 -14.838 2.952 1.00 88.06 194 LEU A O 1
ATOM 1586 N N . PHE A 1 195 ? 6.639 -15.944 1.082 1.00 84.19 195 PHE A N 1
ATOM 1587 C CA . PHE A 1 195 ? 6.513 -17.287 1.654 1.00 84.19 195 PHE A CA 1
ATOM 1588 C C . PHE A 1 195 ? 7.800 -17.804 2.316 1.00 84.19 195 PHE A C 1
ATOM 1590 O O . PHE A 1 195 ? 7.786 -18.880 2.915 1.00 84.19 195 PHE A O 1
ATOM 1597 N N . ARG A 1 196 ? 8.925 -17.084 2.219 1.00 84.50 196 ARG A N 1
ATOM 1598 C CA . ARG A 1 196 ? 10.197 -17.473 2.845 1.00 84.50 196 ARG A CA 1
ATOM 1599 C C . ARG A 1 196 ? 10.296 -16.884 4.249 1.00 84.50 196 ARG A C 1
ATOM 1601 O O . ARG A 1 196 ? 10.119 -15.684 4.416 1.00 84.50 196 ARG A O 1
ATOM 1608 N N . SER A 1 197 ? 10.668 -17.694 5.240 1.00 82.31 197 SER A N 1
ATOM 1609 C CA . SER A 1 197 ? 10.915 -17.211 6.611 1.00 82.31 197 SER A CA 1
ATOM 1610 C C . SER A 1 197 ? 11.982 -16.116 6.647 1.00 82.31 197 SER A C 1
ATOM 1612 O O . SER A 1 197 ? 11.786 -15.078 7.267 1.00 82.31 197 SER A O 1
ATOM 1614 N N . THR A 1 198 ? 13.048 -16.270 5.856 1.00 84.44 198 THR A N 1
ATOM 1615 C CA . THR A 1 198 ? 14.127 -15.279 5.758 1.00 84.44 198 THR A CA 1
ATOM 1616 C C . THR A 1 198 ? 13.654 -13.904 5.298 1.00 84.44 198 THR A C 1
ATOM 1618 O O . THR A 1 198 ? 14.262 -12.913 5.677 1.00 84.44 198 THR A O 1
ATOM 1621 N N . TYR A 1 199 ? 12.560 -13.797 4.536 1.00 85.94 199 TYR A N 1
ATOM 1622 C CA . TYR A 1 199 ? 11.986 -12.493 4.191 1.00 85.94 199 TYR A CA 1
ATOM 1623 C C . TYR A 1 199 ? 11.550 -11.718 5.445 1.00 85.94 199 TYR A C 1
ATOM 1625 O O . TYR A 1 199 ? 11.754 -10.509 5.537 1.00 85.94 199 TYR A O 1
ATOM 1633 N N . TRP A 1 200 ? 10.992 -12.436 6.420 1.00 85.38 200 TRP A N 1
ATOM 1634 C CA . TRP A 1 200 ? 10.426 -11.895 7.652 1.00 85.38 200 TRP A CA 1
ATOM 1635 C C . TRP A 1 200 ? 11.446 -11.759 8.775 1.00 85.38 200 TRP A C 1
ATOM 1637 O O . TRP A 1 200 ? 11.365 -10.793 9.532 1.00 85.38 200 TRP A O 1
ATOM 1647 N N . ASP A 1 201 ? 12.380 -12.708 8.864 1.00 83.19 201 ASP A N 1
ATOM 1648 C CA . ASP A 1 201 ? 13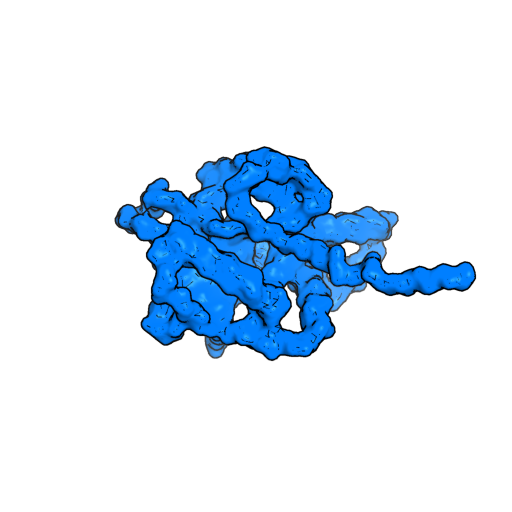.330 -12.849 9.973 1.00 83.19 201 ASP A CA 1
ATOM 1649 C C . ASP A 1 201 ? 14.606 -12.011 9.783 1.00 83.19 201 ASP A C 1
ATOM 1651 O O . ASP A 1 201 ? 15.352 -11.772 10.736 1.00 83.19 201 ASP A O 1
ATOM 1655 N N . ASN A 1 202 ? 14.858 -11.518 8.567 1.00 76.50 202 ASN A N 1
ATOM 1656 C CA . ASN A 1 202 ? 15.978 -10.622 8.288 1.00 76.50 202 ASN A CA 1
ATOM 1657 C C . ASN A 1 202 ? 15.907 -9.333 9.130 1.00 76.50 202 ASN A C 1
ATOM 1659 O O . ASN A 1 202 ? 14.826 -8.826 9.436 1.00 76.50 202 ASN A O 1
ATOM 1663 N N . ARG A 1 203 ? 17.083 -8.764 9.447 1.00 72.75 203 ARG A N 1
ATOM 1664 C CA . ARG A 1 203 ? 17.235 -7.532 10.254 1.00 72.75 203 ARG A CA 1
ATOM 1665 C C . ARG A 1 203 ? 16.461 -7.618 11.579 1.00 72.75 203 ARG A C 1
ATOM 1667 O O . ARG A 1 203 ? 15.567 -6.817 11.846 1.00 72.75 203 ARG A O 1
ATOM 1674 N N . ASP A 1 204 ? 16.778 -8.640 12.371 1.00 73.44 204 ASP A N 1
ATOM 1675 C CA . ASP A 1 204 ? 16.174 -8.922 13.683 1.00 73.44 204 ASP A CA 1
ATOM 1676 C C . ASP A 1 204 ? 14.643 -9.049 13.659 1.00 73.44 204 ASP A C 1
ATOM 1678 O O . ASP A 1 204 ? 13.939 -8.687 14.613 1.00 73.44 204 ASP A O 1
ATOM 1682 N N . GLY A 1 205 ? 14.109 -9.548 12.543 1.00 75.56 205 GLY A N 1
ATOM 1683 C CA . GLY A 1 205 ? 12.684 -9.757 12.354 1.00 75.56 205 GLY A CA 1
ATOM 1684 C C . GLY A 1 205 ? 11.862 -8.470 12.295 1.00 75.56 205 GLY A C 1
ATOM 1685 O O . GLY A 1 205 ? 10.671 -8.516 12.598 1.00 75.56 205 GLY A O 1
ATOM 1686 N N . ILE A 1 206 ? 12.456 -7.313 11.974 1.00 78.00 206 ILE A N 1
ATOM 1687 C CA . ILE A 1 206 ? 11.775 -6.010 12.071 1.00 78.00 206 ILE A CA 1
ATOM 1688 C C . ILE A 1 206 ? 10.450 -5.961 11.296 1.00 78.00 206 ILE A C 1
ATOM 1690 O O . ILE A 1 206 ? 9.458 -5.475 11.838 1.00 78.00 206 ILE A O 1
ATOM 1694 N N . LYS A 1 207 ? 10.395 -6.551 10.093 1.00 81.12 207 LYS A N 1
ATOM 1695 C CA . LYS A 1 207 ? 9.161 -6.665 9.299 1.00 81.12 207 LYS A CA 1
ATOM 1696 C C . LYS A 1 207 ? 8.113 -7.497 10.042 1.00 81.12 207 LYS A C 1
ATOM 1698 O O . LYS A 1 207 ? 6.999 -7.045 10.284 1.00 81.12 207 LYS A O 1
ATOM 1703 N N . SER A 1 208 ? 8.499 -8.671 10.547 1.00 81.25 208 SER A N 1
ATOM 1704 C CA . SER A 1 208 ? 7.594 -9.558 11.297 1.00 81.25 208 SER A CA 1
ATOM 1705 C C . SER A 1 208 ? 6.984 -8.931 12.564 1.00 81.25 208 SER A C 1
ATOM 1707 O O . SER A 1 208 ? 5.944 -9.390 13.032 1.00 81.25 208 SER A O 1
ATOM 1709 N N . ARG A 1 209 ? 7.604 -7.887 13.137 1.00 80.00 209 ARG A N 1
ATOM 1710 C CA . ARG A 1 209 ? 7.115 -7.225 14.360 1.00 80.00 209 ARG A CA 1
ATOM 1711 C C . ARG A 1 209 ? 5.912 -6.321 14.115 1.00 80.00 209 ARG A C 1
ATOM 1713 O O . ARG A 1 209 ? 5.118 -6.134 15.037 1.00 80.00 209 ARG A O 1
ATOM 1720 N N . TYR A 1 210 ? 5.776 -5.773 12.908 1.00 81.94 210 TYR A N 1
ATOM 1721 C CA . TYR A 1 210 ? 4.811 -4.710 12.614 1.00 81.94 210 TYR A CA 1
ATOM 1722 C C . TYR A 1 210 ? 3.901 -5.023 11.42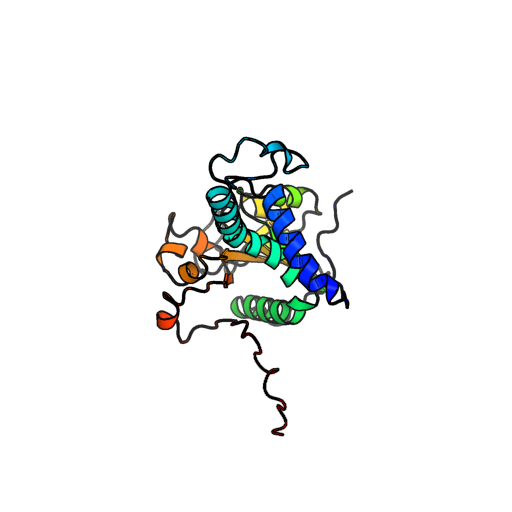7 1.00 81.94 210 TYR A C 1
ATOM 1724 O O . TYR A 1 210 ? 2.757 -4.575 11.412 1.00 81.94 210 TYR A O 1
ATOM 1732 N N . THR A 1 211 ? 4.363 -5.827 10.470 1.00 88.50 211 THR A N 1
ATOM 1733 C CA . THR A 1 211 ? 3.593 -6.181 9.281 1.00 88.50 211 THR A CA 1
ATOM 1734 C C . THR A 1 211 ? 2.382 -7.043 9.647 1.00 88.50 211 THR A C 1
ATOM 1736 O O . THR A 1 211 ? 2.497 -8.180 10.104 1.00 88.50 211 THR A O 1
ATOM 1739 N N . THR A 1 212 ? 1.190 -6.511 9.403 1.00 90.12 212 THR A N 1
ATOM 1740 C CA . THR A 1 212 ? -0.100 -7.178 9.650 1.00 90.12 212 THR A CA 1
ATOM 1741 C C . THR A 1 212 ? -0.670 -7.865 8.410 1.00 90.12 212 THR A C 1
ATOM 1743 O O . THR A 1 212 ? -1.398 -8.853 8.549 1.00 90.12 212 THR A O 1
ATOM 1746 N N . PHE A 1 213 ? -0.299 -7.392 7.215 1.00 92.06 213 PHE A N 1
ATOM 1747 C CA . PHE A 1 213 ? -0.683 -7.959 5.922 1.00 92.06 213 PHE A CA 1
ATOM 1748 C C . PHE A 1 213 ? 0.490 -7.988 4.939 1.00 92.06 213 PHE A C 1
ATOM 1750 O O . PHE A 1 213 ? 1.440 -7.220 5.066 1.00 92.06 213 PHE A O 1
ATOM 1757 N N . ALA A 1 214 ? 0.394 -8.853 3.934 1.00 91.94 214 ALA A N 1
ATOM 1758 C CA . ALA A 1 214 ? 1.343 -8.905 2.832 1.00 91.94 214 ALA A CA 1
ATOM 1759 C C . ALA A 1 214 ? 0.598 -9.169 1.518 1.00 91.94 214 ALA A C 1
ATOM 1761 O O . ALA A 1 214 ? -0.302 -10.012 1.494 1.00 91.94 214 ALA A O 1
ATOM 1762 N N . ILE A 1 215 ? 0.963 -8.470 0.442 1.00 91.94 215 ILE A N 1
ATOM 1763 C CA . ILE A 1 215 ? 0.391 -8.653 -0.901 1.00 91.94 215 ILE A CA 1
ATOM 1764 C C . ILE A 1 215 ? 1.528 -8.997 -1.861 1.00 91.94 215 ILE A C 1
ATOM 1766 O O . ILE A 1 215 ? 2.509 -8.271 -1.936 1.00 91.94 215 ILE A O 1
ATOM 1770 N N . GLY A 1 216 ? 1.408 -10.100 -2.599 1.00 90.00 216 GLY A N 1
ATOM 1771 C CA . GLY A 1 216 ? 2.449 -10.553 -3.521 1.00 90.00 216 GLY A CA 1
ATOM 1772 C C . GLY A 1 216 ? 1.903 -10.895 -4.899 1.00 90.00 216 GLY A C 1
ATOM 1773 O O . GLY A 1 216 ? 0.867 -11.554 -4.987 1.00 90.00 216 GLY A O 1
ATOM 1774 N N . ALA A 1 217 ? 2.616 -10.524 -5.965 1.00 86.19 217 ALA A N 1
ATOM 1775 C CA . ALA A 1 217 ? 2.279 -10.929 -7.332 1.00 86.19 217 ALA A CA 1
ATOM 1776 C C . ALA A 1 217 ? 3.489 -11.524 -8.059 1.00 86.19 217 ALA A C 1
ATOM 1778 O O . ALA A 1 217 ? 4.363 -10.805 -8.521 1.00 86.19 217 ALA A O 1
ATOM 1779 N N . SER A 1 218 ? 3.533 -12.847 -8.218 1.00 82.69 218 SER A N 1
ATOM 1780 C CA . SER A 1 218 ? 4.659 -13.506 -8.882 1.00 82.69 218 SER A CA 1
ATOM 1781 C C . SER A 1 218 ? 4.211 -14.578 -9.863 1.00 82.69 218 SER A C 1
ATOM 1783 O O . SER A 1 218 ? 3.395 -15.438 -9.533 1.00 82.69 218 SER A O 1
ATOM 1785 N N . ASP A 1 219 ? 4.824 -14.574 -11.047 1.00 78.62 219 ASP A N 1
ATOM 1786 C CA . ASP A 1 219 ? 4.719 -15.670 -12.016 1.00 78.62 219 ASP A CA 1
ATOM 1787 C C . ASP A 1 219 ? 5.510 -16.910 -11.561 1.00 78.62 219 ASP A C 1
ATOM 1789 O O . ASP A 1 219 ? 5.321 -18.023 -12.066 1.00 78.62 219 ASP A O 1
ATOM 1793 N N . LYS A 1 220 ? 6.409 -16.752 -10.580 1.00 80.50 220 LYS A N 1
ATOM 1794 C CA . LYS A 1 220 ? 7.192 -17.857 -10.032 1.00 80.50 220 LYS A CA 1
ATOM 1795 C C . LYS A 1 220 ? 6.366 -18.575 -8.976 1.00 80.50 220 LYS A C 1
ATOM 1797 O O . LYS A 1 220 ? 6.079 -18.052 -7.909 1.00 80.50 220 LYS A O 1
ATOM 1802 N N . LYS A 1 221 ? 6.105 -19.858 -9.209 1.00 69.81 221 LYS A N 1
ATOM 1803 C CA . LYS A 1 221 ? 5.377 -20.718 -8.260 1.00 69.81 221 LYS A CA 1
ATOM 1804 C C . LYS A 1 221 ? 6.251 -21.296 -7.137 1.00 69.81 221 LYS A C 1
ATOM 1806 O O . LYS A 1 221 ? 5.870 -22.269 -6.488 1.00 69.81 221 LYS A O 1
ATOM 1811 N N . ARG A 1 222 ? 7.450 -20.744 -6.920 1.00 71.81 222 ARG A N 1
ATOM 1812 C CA . ARG A 1 222 ? 8.393 -21.250 -5.910 1.00 71.81 222 ARG A CA 1
ATOM 1813 C C . ARG A 1 222 ? 7.836 -20.972 -4.508 1.00 71.81 222 ARG A C 1
ATOM 1815 O O . ARG A 1 222 ? 7.207 -19.948 -4.298 1.00 71.81 222 ARG A O 1
ATOM 1822 N N . PHE A 1 223 ? 8.057 -21.877 -3.555 1.00 69.12 223 PHE A N 1
ATOM 1823 C CA . PHE A 1 223 ? 7.642 -21.755 -2.139 1.00 69.12 223 PHE A CA 1
ATOM 1824 C C . PHE A 1 223 ? 6.124 -21.750 -1.852 1.00 69.12 223 PHE A C 1
ATOM 1826 O O . PHE A 1 223 ? 5.736 -22.030 -0.723 1.00 69.12 223 PHE A O 1
ATOM 1833 N N . ILE A 1 224 ? 5.255 -21.558 -2.856 1.00 66.38 224 ILE A N 1
ATOM 1834 C CA . ILE A 1 224 ? 3.786 -21.542 -2.690 1.00 66.38 224 ILE A CA 1
ATOM 1835 C C . ILE A 1 224 ? 3.248 -22.892 -2.179 1.00 66.38 224 ILE A C 1
ATOM 1837 O O . ILE A 1 224 ? 2.347 -22.938 -1.342 1.00 66.38 224 ILE A O 1
ATOM 1841 N N . ALA A 1 225 ? 3.810 -24.011 -2.652 1.00 65.00 225 ALA A N 1
ATOM 1842 C CA . ALA A 1 225 ? 3.343 -25.352 -2.287 1.00 65.00 225 ALA A CA 1
ATOM 1843 C C . ALA A 1 225 ? 3.484 -25.664 -0.784 1.00 65.00 225 ALA A C 1
ATOM 1845 O O . ALA A 1 225 ? 2.680 -26.423 -0.249 1.00 65.00 225 ALA A O 1
ATOM 1846 N N . ALA A 1 226 ? 4.445 -25.035 -0.096 1.00 61.44 226 ALA A N 1
ATOM 1847 C CA . ALA A 1 226 ? 4.685 -25.221 1.335 1.00 61.44 226 ALA A CA 1
ATOM 1848 C C . ALA A 1 226 ? 3.624 -24.552 2.235 1.00 61.44 226 ALA A C 1
ATOM 1850 O O . ALA A 1 226 ? 3.635 -24.749 3.445 1.00 61.44 226 ALA A O 1
ATOM 1851 N N . PHE A 1 227 ? 2.710 -23.759 1.661 1.00 59.00 227 PHE A N 1
ATOM 1852 C CA . PHE A 1 227 ? 1.735 -22.947 2.397 1.00 59.00 227 PHE A CA 1
ATOM 1853 C C . PHE A 1 227 ? 0.266 -23.319 2.125 1.00 59.00 227 PHE A C 1
ATOM 1855 O O . PHE A 1 227 ? -0.635 -22.578 2.530 1.00 59.00 227 PHE A O 1
ATOM 1862 N N . ARG A 1 228 ? -0.007 -24.472 1.487 1.00 49.66 228 ARG A N 1
ATOM 1863 C CA . ARG A 1 228 ? -1.376 -25.012 1.358 1.00 49.66 228 ARG A CA 1
ATOM 1864 C C . ARG A 1 228 ? -2.007 -25.141 2.757 1.00 49.66 228 ARG A C 1
ATOM 1866 O O . ARG A 1 228 ? -1.613 -26.015 3.518 1.00 49.66 228 ARG A O 1
ATOM 1873 N N . GLY A 1 229 ? -2.959 -24.262 3.093 1.00 48.44 229 GLY A N 1
ATOM 1874 C CA . GLY A 1 229 ? -3.702 -24.290 4.364 1.00 48.44 229 GLY A CA 1
ATOM 1875 C C . GLY A 1 229 ? -3.744 -22.984 5.173 1.00 48.44 229 GLY A C 1
ATOM 1876 O O . GLY A 1 229 ? -4.456 -22.933 6.171 1.00 48.44 229 GLY A O 1
ATOM 1877 N N . LYS A 1 230 ? -3.033 -21.916 4.777 1.00 51.16 230 LYS A N 1
ATOM 1878 C CA . LYS A 1 230 ? -3.189 -20.577 5.391 1.00 51.16 230 LYS A CA 1
ATOM 1879 C C . LYS A 1 230 ? -4.161 -19.709 4.578 1.00 51.16 230 LYS A C 1
ATOM 1881 O O . LYS A 1 230 ? -4.226 -19.899 3.363 1.00 51.16 230 LYS A O 1
ATOM 1886 N N . PRO A 1 231 ? -4.905 -18.773 5.206 1.00 49.28 231 PRO A N 1
ATOM 1887 C CA . PRO A 1 231 ? -5.798 -17.879 4.478 1.00 49.28 231 PRO A CA 1
ATOM 1888 C C . PRO A 1 231 ? -4.974 -17.066 3.481 1.00 49.28 231 PRO A C 1
ATOM 1890 O O . PRO A 1 231 ? -4.127 -16.259 3.860 1.00 49.28 231 PRO A O 1
ATOM 1893 N N . LEU A 1 232 ? -5.198 -17.348 2.205 1.00 52.12 232 LEU A N 1
ATOM 1894 C CA . LEU A 1 232 ? -4.525 -16.724 1.084 1.00 52.12 232 LEU A CA 1
ATOM 1895 C C . LEU A 1 232 ? -5.633 -16.097 0.252 1.00 52.12 232 LEU A C 1
ATOM 1897 O O . LEU A 1 232 ? -6.408 -16.815 -0.379 1.00 52.12 232 LEU A O 1
ATOM 1901 N N . LEU A 1 233 ? -5.739 -14.769 0.295 1.00 48.50 233 LEU A N 1
ATOM 1902 C CA . LEU A 1 233 ? -6.579 -14.053 -0.657 1.00 48.50 233 LEU A CA 1
ATOM 1903 C C . LEU A 1 233 ? -5.891 -14.196 -2.016 1.00 48.50 233 LEU A C 1
ATOM 1905 O O . LEU A 1 233 ? -4.861 -13.581 -2.282 1.00 48.50 233 LEU A O 1
ATOM 1909 N N . SER A 1 234 ? -6.403 -15.104 -2.839 1.00 42.00 234 SER A N 1
ATOM 1910 C CA . SER A 1 234 ? -5.918 -15.314 -4.195 1.00 42.00 234 SER A CA 1
ATOM 1911 C C . SER A 1 234 ? -6.871 -14.608 -5.143 1.00 42.00 234 SER A C 1
ATOM 1913 O O . SER A 1 234 ? -8.013 -15.033 -5.305 1.00 42.00 234 SER A O 1
ATOM 1915 N N . LEU A 1 235 ? -6.387 -13.552 -5.799 1.00 34.16 235 LEU A N 1
ATOM 1916 C CA . LEU A 1 235 ? -7.034 -13.019 -6.991 1.00 34.16 235 LEU A CA 1
ATOM 1917 C C . LEU A 1 235 ? -6.903 -14.080 -8.090 1.00 34.16 235 LEU A C 1
ATOM 1919 O O . LEU A 1 235 ? -5.890 -14.161 -8.787 1.00 34.16 235 LEU A O 1
ATOM 1923 N N . ARG A 1 236 ? -7.897 -14.963 -8.210 1.00 29.61 236 ARG A N 1
ATOM 1924 C CA . ARG A 1 236 ? -7.994 -15.843 -9.374 1.00 29.61 236 ARG A CA 1
ATOM 1925 C C . ARG A 1 236 ? -8.335 -14.969 -10.576 1.00 29.61 236 ARG A C 1
ATOM 1927 O O . ARG A 1 236 ? -9.330 -14.254 -10.547 1.00 29.61 236 ARG A O 1
ATOM 1934 N N . ARG A 1 237 ? -7.554 -15.065 -11.657 1.00 28.09 237 ARG A N 1
ATOM 1935 C CA . ARG A 1 237 ? -8.043 -14.668 -12.984 1.00 28.09 237 ARG A CA 1
ATOM 1936 C C . ARG A 1 237 ? -9.302 -15.489 -13.253 1.00 28.09 237 ARG A C 1
ATOM 1938 O O . ARG A 1 237 ? -9.216 -16.714 -13.348 1.00 28.09 237 ARG A O 1
ATOM 1945 N N . SER A 1 238 ? -10.451 -14.839 -13.371 1.00 29.66 238 SER A N 1
ATOM 1946 C CA . SER A 1 238 ? -11.627 -15.436 -13.991 1.00 29.66 238 SER A CA 1
ATOM 1947 C C . SER A 1 238 ? -11.339 -15.609 -15.484 1.00 29.66 238 SER A C 1
ATOM 1949 O O . SER A 1 238 ? -11.731 -14.802 -16.316 1.00 29.66 238 SER A O 1
ATOM 1951 N N . ASN A 1 239 ? -10.643 -16.684 -15.855 1.00 32.09 239 ASN A N 1
ATOM 1952 C CA . ASN A 1 239 ? -10.773 -17.215 -17.209 1.00 32.09 239 ASN A CA 1
ATOM 1953 C C . ASN A 1 239 ? -12.127 -17.933 -17.280 1.00 32.09 239 ASN A C 1
ATOM 1955 O O . ASN A 1 239 ? -12.205 -19.152 -17.176 1.00 32.09 239 ASN A O 1
ATOM 1959 N N . GLN A 1 240 ? -13.198 -17.153 -17.380 1.00 32.88 240 GLN A N 1
ATOM 1960 C CA . GLN A 1 240 ? -14.534 -17.622 -17.738 1.00 32.88 240 GLN A CA 1
ATOM 1961 C C . GLN A 1 240 ? -15.134 -16.644 -18.743 1.00 32.88 240 GLN A C 1
ATOM 1963 O O . GLN A 1 240 ? -16.159 -16.053 -18.475 1.00 32.88 240 GLN A O 1
ATOM 1968 N N . TYR A 1 241 ? -14.448 -16.424 -19.863 1.00 31.27 241 TYR A N 1
ATOM 1969 C CA . TYR A 1 241 ? -15.037 -15.959 -21.123 1.00 31.27 241 TYR A CA 1
ATOM 1970 C C . TYR A 1 241 ? -14.023 -16.247 -22.230 1.00 31.27 241 TYR A C 1
ATOM 1972 O O . TYR A 1 241 ? -13.233 -15.386 -22.591 1.00 31.27 241 TYR A O 1
ATOM 1980 N N . LEU A 1 242 ? -13.979 -17.505 -22.671 1.00 30.50 242 LEU A N 1
ATOM 1981 C CA . LEU A 1 242 ? -13.507 -17.956 -23.988 1.00 30.50 242 LEU A CA 1
ATOM 1982 C C . LEU A 1 242 ? -13.877 -19.446 -24.117 1.00 30.50 242 LEU A C 1
ATOM 1984 O O . LEU A 1 242 ? -13.025 -20.299 -24.293 1.00 30.50 242 LEU A O 1
ATOM 1988 N N . ASP A 1 243 ? -15.165 -19.743 -23.951 1.00 34.16 243 ASP A N 1
ATOM 1989 C CA . ASP A 1 243 ? -15.792 -20.977 -24.435 1.00 34.16 243 ASP A CA 1
ATOM 1990 C C . ASP A 1 243 ? -17.225 -20.618 -24.837 1.00 34.16 243 ASP A C 1
ATOM 1992 O O . ASP A 1 243 ? -18.192 -20.826 -24.110 1.00 34.16 243 ASP A O 1
ATOM 1996 N N . SER A 1 244 ? -17.355 -19.987 -26.001 1.00 32.69 244 SER A N 1
ATOM 1997 C CA . SER A 1 244 ? -18.626 -19.934 -26.717 1.00 32.69 244 SER A CA 1
ATOM 1998 C C . SER A 1 244 ? -18.374 -19.755 -28.209 1.00 32.69 244 SER A C 1
ATOM 2000 O O . SER A 1 244 ? -18.069 -18.662 -28.674 1.00 32.69 244 SER A O 1
ATOM 2002 N N . HIS A 1 245 ? -18.567 -20.865 -28.920 1.00 29.77 245 HIS A N 1
ATOM 2003 C CA . HIS A 1 245 ? -19.025 -20.943 -30.308 1.00 29.77 245 HIS A CA 1
ATOM 2004 C C . HIS A 1 245 ? -18.009 -20.563 -31.392 1.00 29.77 245 HIS A C 1
ATOM 2006 O O . HIS A 1 245 ? -18.005 -19.457 -31.925 1.00 29.77 245 HIS A O 1
ATOM 2012 N N . ILE A 1 246 ? -17.247 -21.569 -31.826 1.00 31.75 246 ILE A N 1
ATOM 2013 C CA . ILE A 1 246 ? -16.937 -21.723 -33.249 1.00 31.75 246 ILE A CA 1
ATOM 2014 C C . ILE A 1 246 ? -18.060 -22.602 -33.822 1.00 31.75 246 ILE A C 1
ATOM 2016 O O . ILE A 1 246 ? -18.142 -23.770 -33.438 1.00 31.75 246 ILE A O 1
ATOM 2020 N N . PRO A 1 247 ? -18.953 -22.085 -34.682 1.00 31.94 247 PRO A N 1
ATOM 2021 C CA . PRO A 1 247 ? -19.816 -22.939 -35.480 1.00 31.94 247 PRO A CA 1
ATOM 2022 C C . PRO A 1 247 ? -18.931 -23.650 -36.504 1.00 31.94 247 PRO A C 1
ATOM 2024 O O . PRO A 1 247 ? -18.229 -23.003 -37.280 1.00 31.94 247 PRO A O 1
ATOM 2027 N N . SER A 1 248 ? -18.944 -24.978 -36.487 1.00 37.34 248 SER A N 1
ATOM 2028 C CA . SER A 1 248 ? -18.442 -25.781 -37.597 1.00 37.34 248 SER A CA 1
ATOM 2029 C C . SER A 1 248 ? -19.273 -25.469 -38.844 1.00 37.34 248 SER A C 1
ATOM 2031 O O . SER A 1 248 ? -20.488 -25.683 -38.830 1.00 37.34 248 SER A O 1
ATOM 2033 N N . ALA A 1 249 ? -18.614 -24.945 -39.876 1.00 38.75 249 ALA A N 1
ATOM 2034 C CA . ALA A 1 249 ? -19.069 -25.051 -41.258 1.00 38.75 249 ALA A CA 1
ATOM 2035 C C . ALA A 1 249 ? -18.676 -26.424 -41.818 1.00 38.75 249 ALA A C 1
ATOM 2037 O O . ALA A 1 249 ? -17.615 -26.938 -41.389 1.00 38.75 249 ALA A O 1
#

Sequence (249 aa):
MSKTILIKPKFTNDASSYWAMFYCAILKTLVYQQNLKYRFKSNSLQSYRGVLEHPASFLNQMRGNISNHGLEYLMIDFLRSVDGVDVTKELVSNLLRKHGVTDFEYQYLNVFKLGDDSTLHSTIEQYEDPNVKVFTPNKTMPFNRKKIFQGFTYPLSNIARSFVYSDLLIMISDRKGHTYGFVGEVEGQHGENLFRSTYWDNRDGIKSRYTTFAIGASDKKRFIAAFRGKPLLSLRRSNQYLDSHIPSA

Radius of gyration: 20.03 Å; Cα contacts (8 Å, |Δi|>4): 369; chains: 1; bounding box: 45×50×70 Å